Protein AF-A0A169DYV5-F1 (afdb_monomer_lite)

Structure (mmCIF, N/CA/C/O backbone):
data_AF-A0A169DYV5-F1
#
_entry.id   AF-A0A169DYV5-F1
#
loop_
_atom_site.group_PDB
_atom_site.id
_atom_site.type_symbol
_atom_site.label_atom_id
_atom_site.label_alt_id
_atom_site.label_comp_id
_atom_site.label_asym_id
_atom_site.label_entity_id
_atom_site.label_seq_id
_atom_site.pdbx_PDB_ins_code
_atom_site.Cartn_x
_atom_site.Cartn_y
_atom_site.Cartn_z
_atom_site.occupancy
_atom_site.B_iso_or_equiv
_atom_site.auth_seq_id
_atom_site.auth_comp_id
_atom_site.auth_asym_id
_atom_site.auth_atom_id
_atom_site.pdbx_PDB_model_num
ATOM 1 N N . MET A 1 1 ? -0.777 1.068 21.931 1.00 37.88 1 MET A N 1
ATOM 2 C CA . MET A 1 1 ? -1.196 0.131 23.009 1.00 37.88 1 MET A CA 1
ATOM 3 C C . MET A 1 1 ? -1.838 0.879 24.196 1.00 37.88 1 MET A C 1
ATOM 5 O O . MET A 1 1 ? -1.371 0.801 25.323 1.00 37.88 1 MET A O 1
ATOM 9 N N . GLN A 1 2 ? -2.932 1.597 23.943 1.00 27.20 2 GLN A N 1
ATOM 10 C CA . GLN A 1 2 ? -3.877 2.211 24.898 1.00 27.20 2 GLN A CA 1
ATOM 11 C C . GLN A 1 2 ? -5.161 2.346 24.053 1.00 27.20 2 GLN A C 1
ATOM 13 O O . GLN A 1 2 ? -5.066 2.923 22.983 1.00 27.20 2 GLN A O 1
ATOM 18 N N . GLU A 1 3 ? -6.328 1.754 24.298 1.00 32.09 3 GLU A N 1
ATOM 19 C CA . GLU A 1 3 ? -6.944 1.116 25.455 1.00 32.09 3 GLU A CA 1
ATOM 20 C C . GLU A 1 3 ? -7.572 -0.233 25.039 1.00 32.09 3 GLU A C 1
ATOM 22 O O . GLU A 1 3 ? -8.623 -0.289 24.411 1.00 32.09 3 GLU A O 1
ATOM 27 N N . LEU A 1 4 ? -6.997 -1.346 25.499 1.00 34.91 4 LEU A N 1
ATOM 28 C CA . LEU A 1 4 ? -7.710 -2.625 25.667 1.00 34.91 4 LEU A CA 1
ATOM 29 C C . LEU A 1 4 ? -8.591 -2.584 26.944 1.00 34.91 4 LEU A C 1
ATOM 31 O O . LEU A 1 4 ? -8.772 -3.592 27.620 1.00 34.91 4 LEU A O 1
ATOM 35 N N . GLN A 1 5 ? -9.099 -1.398 27.310 1.00 34.03 5 GLN A N 1
ATOM 36 C CA . GLN A 1 5 ? -9.947 -1.154 28.487 1.00 34.03 5 GLN A CA 1
ATOM 37 C C . GLN A 1 5 ? -11.447 -1.187 28.153 1.00 34.03 5 GLN A C 1
ATOM 39 O O . GLN A 1 5 ? -12.269 -0.649 28.893 1.00 34.03 5 GLN A O 1
ATOM 44 N N . ALA A 1 6 ? -11.848 -1.862 27.075 1.00 38.53 6 ALA A N 1
ATOM 45 C CA . ALA A 1 6 ? -13.241 -2.263 26.934 1.00 38.53 6 ALA A CA 1
ATOM 46 C C . ALA A 1 6 ? -13.516 -3.394 27.941 1.00 38.53 6 ALA A C 1
ATOM 48 O O . ALA A 1 6 ? -13.135 -4.539 27.719 1.00 38.53 6 ALA A O 1
ATOM 49 N N . ASN A 1 7 ? -14.101 -3.011 29.080 1.00 41.00 7 ASN A N 1
ATOM 50 C CA . ASN A 1 7 ? -14.640 -3.828 30.171 1.00 41.00 7 ASN A CA 1
ATOM 51 C C . ASN A 1 7 ? -14.529 -5.370 29.974 1.00 41.00 7 ASN A C 1
ATOM 53 O O . ASN A 1 7 ? -15.325 -5.939 29.219 1.00 41.00 7 ASN A O 1
ATOM 57 N N . PRO A 1 8 ? -13.589 -6.058 30.659 1.00 39.66 8 PRO A N 1
ATOM 58 C CA . PRO A 1 8 ? -13.331 -7.499 30.516 1.00 39.66 8 PRO A CA 1
ATOM 59 C C . PRO A 1 8 ? -14.568 -8.395 30.677 1.00 39.66 8 PRO A C 1
ATOM 61 O O . PRO A 1 8 ? -14.658 -9.446 30.039 1.00 39.66 8 PRO A O 1
ATOM 64 N N . GLU A 1 9 ? -15.545 -7.964 31.477 1.00 38.75 9 GLU A N 1
ATOM 65 C CA . GLU A 1 9 ? -16.807 -8.682 31.684 1.00 38.75 9 GLU A CA 1
ATOM 66 C C . GLU A 1 9 ? -17.667 -8.720 30.411 1.00 38.75 9 GLU A C 1
ATOM 68 O O . GLU A 1 9 ? -18.280 -9.744 30.112 1.00 38.75 9 GLU A O 1
ATOM 73 N N . MET A 1 10 ? -17.641 -7.663 29.586 1.00 41.56 10 MET A N 1
ATOM 74 C CA . MET A 1 10 ? -18.359 -7.638 28.306 1.00 41.56 10 MET A CA 1
ATOM 75 C C . MET A 1 10 ? -17.733 -8.554 27.249 1.00 41.56 10 MET A C 1
ATOM 77 O O . MET A 1 10 ? -18.438 -8.998 26.344 1.00 41.56 10 MET A O 1
ATOM 81 N N . PHE A 1 11 ? -16.429 -8.836 27.322 1.00 46.75 11 PHE A N 1
ATOM 82 C CA . PHE A 1 11 ? -15.758 -9.746 26.390 1.00 46.75 11 PHE A CA 1
ATOM 83 C C . PHE A 1 11 ? -16.168 -11.199 26.647 1.00 46.75 11 PHE A C 1
ATOM 85 O O . PHE A 1 11 ? -16.603 -11.880 25.718 1.00 46.75 11 PHE A O 1
ATOM 92 N N . LEU A 1 12 ? -16.103 -11.651 27.904 1.00 48.50 12 LEU A N 1
ATOM 93 C CA . LEU A 1 12 ? -16.554 -12.993 28.274 1.00 48.50 12 LEU A CA 1
ATOM 94 C C . LEU A 1 12 ? -18.067 -13.143 28.076 1.00 48.50 12 LEU A C 1
ATOM 96 O O . LEU A 1 12 ? -18.472 -14.139 27.487 1.00 48.50 12 LEU A O 1
ATOM 100 N N . MET A 1 13 ? -18.878 -12.132 28.420 1.00 43.38 13 MET A N 1
ATOM 101 C CA . MET A 1 13 ? -20.314 -12.138 28.102 1.00 43.38 13 MET A CA 1
ATOM 102 C C . MET A 1 13 ? -20.579 -12.247 26.598 1.00 43.38 13 MET A C 1
ATOM 104 O O . MET A 1 13 ? -21.353 -13.100 26.191 1.00 43.38 13 MET A O 1
ATOM 108 N N . ASN A 1 14 ? -19.923 -11.453 25.741 1.00 46.19 14 ASN A N 1
ATOM 109 C CA . ASN A 1 14 ? -20.137 -11.550 24.289 1.00 46.19 14 ASN A CA 1
ATOM 110 C C . ASN A 1 14 ? -19.677 -12.902 23.724 1.00 46.19 14 ASN A C 1
ATOM 112 O O . ASN A 1 14 ? -20.289 -13.410 22.790 1.00 46.19 14 ASN A O 1
ATOM 116 N N . LEU A 1 15 ? -18.614 -13.496 24.267 1.00 52.19 15 LEU A N 1
ATOM 117 C CA . LEU A 1 15 ? -18.110 -14.795 23.820 1.00 52.19 15 LEU A CA 1
ATOM 118 C C . LEU A 1 15 ? -18.984 -15.956 24.336 1.00 52.19 15 LEU A C 1
ATOM 120 O O . LEU A 1 15 ? -19.125 -16.971 23.650 1.00 52.19 15 LEU A O 1
ATOM 124 N N . GLU A 1 16 ? -19.619 -15.789 25.499 1.00 51.53 16 GLU A N 1
ATOM 125 C CA . GLU A 1 16 ? -20.652 -16.681 26.038 1.00 51.53 16 GLU A CA 1
ATOM 126 C C . GLU A 1 16 ? -22.001 -16.542 25.314 1.00 51.53 16 GLU A C 1
ATOM 128 O O . GLU A 1 16 ? -22.658 -17.555 25.079 1.00 51.53 16 GLU A O 1
ATOM 133 N N . GLU A 1 17 ? -22.388 -15.334 24.899 1.00 51.28 17 GLU A N 1
ATOM 134 C CA . GLU A 1 17 ? -23.665 -15.049 24.230 1.00 51.28 17 GLU A CA 1
ATOM 135 C C . GLU A 1 17 ? -23.629 -15.284 22.711 1.00 51.28 17 GLU A C 1
ATOM 137 O O . GLU A 1 17 ? -24.610 -15.761 22.141 1.00 51.28 17 GLU A O 1
ATOM 142 N N . LYS A 1 18 ? -22.519 -14.957 22.030 1.00 51.22 18 LYS A N 1
ATOM 143 C CA . LYS A 1 18 ? -22.417 -14.968 20.553 1.00 51.22 18 LYS A CA 1
ATOM 144 C C . LYS A 1 18 ? -21.567 -16.105 19.989 1.00 51.22 18 LYS A C 1
ATOM 146 O O . LYS A 1 18 ? -21.586 -16.329 18.782 1.00 51.22 18 LYS A O 1
ATOM 151 N N . GLY A 1 19 ? -20.806 -16.819 20.822 1.00 55.34 19 GLY A N 1
ATOM 152 C CA . GLY A 1 19 ? -19.967 -17.955 20.410 1.00 55.34 19 GLY A CA 1
ATOM 153 C C . GLY A 1 19 ? -18.697 -17.597 19.619 1.00 55.34 19 GLY A C 1
ATOM 154 O O . GLY A 1 19 ? -17.841 -18.464 19.423 1.00 55.34 19 GLY A O 1
ATOM 155 N N . CYS A 1 20 ? -18.527 -16.337 19.206 1.00 61.84 20 CYS A N 1
ATOM 156 C CA . CYS A 1 20 ? -17.318 -15.828 18.565 1.00 61.84 20 CYS A CA 1
ATOM 157 C C . CYS A 1 20 ? -17.053 -14.355 18.906 1.00 61.84 20 CYS A C 1
ATOM 159 O O . CYS A 1 20 ? -17.979 -13.591 19.182 1.00 61.84 20 CYS A O 1
ATOM 161 N N . TYR A 1 21 ? -15.789 -13.951 18.824 1.00 62.56 21 TYR A N 1
ATOM 162 C CA . TYR A 1 21 ? -15.325 -12.582 19.012 1.00 62.56 21 TYR A CA 1
ATOM 163 C C . TYR A 1 21 ? -14.203 -12.265 18.022 1.00 62.56 21 TYR A C 1
ATOM 165 O O . TYR A 1 21 ? -13.370 -13.128 17.760 1.00 62.56 21 TYR A O 1
ATOM 173 N N . THR A 1 22 ? -14.162 -11.043 17.500 1.00 59.28 22 THR A N 1
ATOM 174 C CA . THR A 1 22 ? -13.135 -10.598 16.550 1.00 59.28 22 THR A CA 1
ATOM 175 C C . THR A 1 22 ? -12.422 -9.367 17.099 1.00 59.28 22 THR A C 1
ATOM 177 O O . THR A 1 22 ? -13.075 -8.423 17.541 1.00 59.28 22 THR A O 1
ATOM 180 N N . VAL A 1 23 ? -11.091 -9.379 17.047 1.00 56.09 23 VAL A N 1
ATOM 181 C CA . VAL A 1 23 ? -10.207 -8.229 17.277 1.00 56.09 23 VAL A CA 1
ATOM 182 C C . VAL A 1 23 ? -9.436 -7.985 15.999 1.00 56.09 23 VAL A C 1
ATOM 184 O O . VAL A 1 23 ? -8.871 -8.928 15.465 1.00 56.09 23 VAL A O 1
ATOM 187 N N . SER A 1 24 ? -9.359 -6.744 15.543 1.00 52.59 24 SER A N 1
ATOM 188 C CA . SER A 1 24 ? -8.420 -6.358 14.494 1.00 52.59 24 SER A CA 1
ATOM 189 C C . SER A 1 24 ? -7.424 -5.369 15.077 1.00 52.59 24 SER A C 1
ATOM 191 O O . SER A 1 24 ? -7.830 -4.421 15.755 1.00 52.59 24 SER A O 1
ATOM 193 N N . ASP A 1 25 ? -6.142 -5.586 14.817 1.00 46.03 25 ASP A N 1
ATOM 194 C CA . ASP A 1 25 ? -5.182 -4.493 14.701 1.00 46.03 25 ASP A CA 1
ATOM 195 C C . ASP A 1 25 ? -4.895 -4.257 13.208 1.00 46.03 25 ASP A C 1
ATOM 197 O O . ASP A 1 25 ? -5.312 -5.052 12.365 1.00 46.03 25 ASP A O 1
ATOM 201 N N . ASP A 1 26 ? -4.274 -3.130 12.859 1.00 41.00 26 ASP A N 1
ATOM 202 C CA . ASP A 1 26 ? -4.059 -2.716 11.462 1.00 41.00 26 ASP A CA 1
ATOM 203 C C . ASP A 1 26 ? -3.152 -3.707 10.673 1.00 41.00 26 ASP A C 1
ATOM 205 O O . ASP A 1 26 ? -2.975 -3.567 9.468 1.00 41.00 26 ASP A O 1
ATOM 209 N N . LEU A 1 27 ? -2.602 -4.738 11.336 1.00 42.06 27 LEU A N 1
ATOM 210 C CA . LEU A 1 27 ? -1.731 -5.770 10.758 1.00 42.06 27 LEU A CA 1
ATOM 211 C C . LEU A 1 27 ? -2.358 -7.170 10.757 1.00 42.06 27 LEU A C 1
ATOM 213 O O . LEU A 1 27 ? -1.939 -8.023 9.973 1.00 42.06 27 LEU A O 1
ATOM 217 N N . THR A 1 28 ? -3.314 -7.444 11.648 1.00 51.72 28 THR A N 1
ATOM 218 C CA . THR A 1 28 ? -3.888 -8.777 11.840 1.00 51.72 28 THR A CA 1
ATOM 219 C C . THR A 1 28 ? -5.341 -8.729 12.311 1.00 51.72 28 THR A C 1
ATOM 221 O O . THR A 1 28 ? -5.710 -7.954 13.194 1.00 51.72 28 THR A O 1
ATOM 224 N N . GLU A 1 29 ? -6.176 -9.623 11.775 1.00 61.03 29 GLU A N 1
ATOM 225 C CA . GLU A 1 29 ? -7.514 -9.880 12.324 1.00 61.03 29 GLU A CA 1
ATOM 226 C C . GLU A 1 29 ? -7.510 -11.205 13.088 1.00 61.03 29 GLU A C 1
ATOM 228 O O . GLU A 1 29 ? -7.326 -12.275 12.509 1.00 61.03 29 GLU A O 1
ATOM 233 N N . ILE A 1 30 ? -7.746 -11.144 14.396 1.00 66.56 30 ILE A N 1
ATOM 234 C CA . ILE A 1 30 ? -7.854 -12.292 15.289 1.00 66.56 30 ILE A CA 1
ATOM 235 C C . ILE A 1 30 ? -9.321 -12.580 15.572 1.00 66.56 30 ILE A C 1
ATOM 237 O O . ILE A 1 30 ? -10.000 -11.873 16.320 1.00 66.56 30 ILE A O 1
ATOM 241 N N . LYS A 1 31 ? -9.792 -13.703 15.048 1.00 72.31 31 LYS A N 1
ATOM 242 C CA . LYS A 1 31 ? -11.074 -14.296 15.407 1.00 72.31 31 LYS A CA 1
ATOM 243 C C . LYS A 1 31 ? -10.880 -15.356 16.484 1.00 72.31 31 LYS A C 1
ATOM 245 O O . LYS A 1 31 ? -10.072 -16.270 16.334 1.00 72.31 31 LYS A O 1
ATOM 250 N N . VAL A 1 32 ? -11.667 -15.267 17.545 1.00 71.00 32 VAL A N 1
ATOM 251 C CA . VAL A 1 32 ? -11.725 -16.222 18.650 1.00 71.00 32 VAL A CA 1
ATOM 252 C C . VAL A 1 32 ? -13.101 -16.870 18.661 1.00 71.00 32 VAL A C 1
ATOM 254 O O . VAL A 1 32 ? -14.107 -16.205 18.890 1.00 71.00 32 VAL A O 1
ATOM 257 N N . GLU A 1 33 ? -13.166 -18.174 18.429 1.00 72.38 33 GLU A N 1
ATOM 258 C CA . GLU A 1 33 ? -14.407 -18.948 18.411 1.00 72.38 33 GLU A CA 1
ATOM 259 C C . GLU A 1 33 ? -14.390 -19.996 19.524 1.00 72.38 33 GLU A C 1
ATOM 261 O O . GLU A 1 33 ? -13.410 -20.728 19.696 1.00 72.38 33 GLU A O 1
ATOM 266 N N . ARG A 1 34 ? -15.489 -20.115 20.274 1.00 69.00 34 ARG A N 1
ATOM 267 C CA . ARG A 1 34 ? -15.646 -21.175 21.274 1.00 69.00 34 ARG A CA 1
ATOM 268 C C . ARG A 1 34 ? -16.229 -22.423 20.615 1.00 69.00 34 ARG A C 1
ATOM 270 O O . ARG A 1 34 ? -17.326 -22.402 20.071 1.00 69.00 34 ARG A O 1
ATOM 277 N N . GLN A 1 35 ? -15.523 -23.542 20.727 1.00 69.12 35 GLN A N 1
ATOM 278 C CA . GLN A 1 35 ? -15.942 -24.859 20.244 1.00 69.12 35 GLN A CA 1
ATOM 279 C C . GLN A 1 35 ? -16.061 -25.829 21.428 1.00 69.12 35 GLN A C 1
ATOM 281 O O . GLN A 1 35 ? -15.178 -26.647 21.701 1.00 69.12 35 GLN A O 1
ATOM 286 N N . GLY A 1 36 ? -17.152 -25.709 22.190 1.00 69.75 36 GLY A N 1
ATOM 287 C CA . GLY A 1 36 ? -17.362 -26.484 23.416 1.00 69.75 36 GLY A CA 1
ATOM 288 C C . GLY A 1 36 ? -16.380 -26.083 24.525 1.00 69.75 36 GLY A C 1
ATOM 289 O O . GLY A 1 36 ? -16.477 -24.982 25.070 1.00 69.75 36 GLY A O 1
ATOM 290 N N . THR A 1 37 ? -15.448 -26.981 24.873 1.00 64.00 37 THR A N 1
ATOM 291 C CA . THR A 1 37 ? -14.351 -26.713 25.831 1.00 64.00 37 THR A CA 1
ATOM 292 C C . THR A 1 37 ? -13.077 -26.192 25.162 1.00 64.00 37 THR A C 1
ATOM 294 O O . THR A 1 37 ? -12.110 -25.868 25.849 1.00 64.00 37 THR A O 1
ATOM 297 N N . ARG A 1 38 ? -13.049 -26.138 23.826 1.00 68.69 38 ARG A N 1
ATOM 298 C CA . ARG A 1 38 ? -11.910 -25.662 23.038 1.00 68.69 38 ARG A CA 1
ATOM 299 C C . ARG A 1 38 ? -12.165 -24.259 22.514 1.00 68.69 38 ARG A C 1
ATOM 301 O O . ARG A 1 38 ? -13.309 -23.835 22.373 1.00 68.69 38 ARG A O 1
ATOM 308 N N . PHE A 1 39 ? -11.083 -23.573 22.193 1.00 72.00 39 PHE A N 1
ATOM 309 C CA . PHE A 1 39 ? -11.075 -22.299 21.502 1.00 72.00 39 PHE A CA 1
ATOM 310 C C . PHE A 1 39 ? -10.347 -22.474 20.171 1.00 72.00 39 PHE A C 1
ATOM 312 O O . PHE A 1 39 ? -9.307 -23.139 20.115 1.00 72.00 39 PHE A O 1
ATOM 319 N N . LYS A 1 40 ? -10.917 -21.901 19.112 1.00 77.25 40 LYS A N 1
ATOM 320 C CA . LYS A 1 40 ? -10.294 -21.746 17.800 1.00 77.25 40 LYS A CA 1
ATOM 321 C C . LYS A 1 40 ? -9.912 -20.279 17.643 1.00 77.25 40 LYS A C 1
ATOM 323 O O . LYS A 1 40 ? -10.768 -19.404 17.682 1.00 77.25 40 LYS A O 1
ATOM 328 N N . PHE A 1 41 ? -8.628 -20.042 17.472 1.00 76.44 41 PHE A N 1
ATOM 329 C CA . PHE A 1 41 ? -8.029 -18.767 17.127 1.00 76.44 41 PHE A CA 1
ATOM 330 C C . PHE A 1 41 ? -7.733 -18.773 15.643 1.00 76.44 41 PHE A C 1
ATOM 332 O O . PHE A 1 41 ? -7.173 -19.746 15.149 1.00 76.44 41 PHE A O 1
ATOM 339 N N . SER A 1 42 ? -8.123 -17.722 14.942 1.00 76.12 42 SER A N 1
ATOM 340 C CA . SER A 1 42 ? -7.817 -17.537 13.527 1.00 76.12 42 SER A CA 1
ATOM 341 C C . SER A 1 42 ? -7.226 -16.146 13.371 1.00 76.12 42 SER A C 1
ATOM 343 O O . SER A 1 42 ? -7.942 -15.173 13.565 1.00 76.12 42 SER A O 1
ATOM 345 N N . GLU A 1 43 ? -5.932 -16.063 13.089 1.00 72.94 43 GLU A N 1
ATOM 346 C CA . GLU A 1 43 ? -5.198 -14.819 12.860 1.00 72.94 43 GLU A CA 1
ATOM 347 C C . GLU A 1 43 ? -4.976 -14.674 11.356 1.00 72.94 43 GLU A C 1
ATOM 349 O O . GLU A 1 43 ? -4.262 -15.470 10.742 1.00 72.94 43 GLU A O 1
ATOM 354 N N . PHE A 1 44 ? -5.668 -13.721 10.742 1.00 67.19 44 PHE A N 1
ATOM 355 C CA . PHE A 1 44 ? -5.514 -13.398 9.331 1.00 67.19 44 PHE A CA 1
ATOM 356 C C . PHE A 1 44 ? -4.398 -12.375 9.153 1.00 67.19 44 PHE A C 1
ATOM 358 O O . PHE A 1 44 ? -4.387 -11.357 9.841 1.00 67.19 44 PHE A O 1
ATOM 365 N N . TYR A 1 45 ? -3.495 -12.657 8.216 1.00 62.03 45 TYR A N 1
ATOM 366 C CA . TYR A 1 45 ? -2.375 -11.807 7.832 1.00 62.03 45 TYR A CA 1
ATOM 367 C C . TYR A 1 45 ? -2.640 -11.231 6.436 1.00 62.03 45 TYR A C 1
ATOM 369 O O . TYR A 1 45 ? -2.343 -11.917 5.446 1.00 62.03 45 TYR A O 1
ATOM 377 N N . PRO A 1 46 ? -3.164 -9.995 6.335 1.00 54.34 46 PRO A N 1
ATOM 378 C CA . PRO A 1 46 ? -3.590 -9.392 5.073 1.00 54.34 46 PRO A CA 1
ATOM 379 C C . PRO A 1 46 ? -2.490 -9.389 4.009 1.00 54.34 46 PRO A C 1
ATOM 381 O O . PRO A 1 46 ? -2.731 -9.828 2.890 1.00 54.34 46 PRO A O 1
ATOM 384 N N . THR A 1 47 ? -1.259 -9.035 4.390 1.00 50.28 47 THR A N 1
ATOM 385 C CA . THR A 1 47 ? -0.090 -8.960 3.493 1.00 50.28 47 THR A CA 1
ATOM 386 C C . THR A 1 47 ? 0.230 -10.283 2.797 1.00 50.28 47 THR A C 1
ATOM 388 O O . THR A 1 47 ? 0.727 -10.302 1.679 1.00 50.28 47 THR A O 1
ATOM 391 N N . SER A 1 48 ? -0.041 -11.417 3.451 1.00 54.78 48 SER A N 1
ATOM 392 C CA . SER A 1 48 ? 0.251 -12.744 2.888 1.00 54.78 48 SER A CA 1
ATOM 393 C C . SER A 1 48 ? -0.981 -13.452 2.330 1.00 54.78 48 SER A C 1
ATOM 395 O O . SER A 1 48 ? -0.846 -14.502 1.707 1.00 54.78 48 SER A O 1
ATOM 397 N N . GLY A 1 49 ? -2.183 -12.931 2.600 1.00 59.00 49 GLY A N 1
ATOM 398 C CA . GLY A 1 49 ? -3.443 -13.617 2.323 1.00 59.00 49 GLY A CA 1
ATOM 399 C C . GLY A 1 49 ? -3.638 -14.914 3.117 1.00 59.00 49 GLY A C 1
ATOM 400 O O . GLY A 1 49 ? -4.532 -15.693 2.789 1.00 59.00 49 GLY A O 1
ATOM 401 N N . LYS A 1 50 ? -2.823 -15.178 4.147 1.00 62.81 50 LYS A N 1
ATOM 402 C CA . LYS A 1 50 ? -2.869 -16.423 4.923 1.00 62.81 50 LYS A CA 1
ATOM 403 C C . LYS A 1 50 ? -3.582 -16.236 6.247 1.00 62.81 50 LYS A C 1
ATOM 405 O O . LYS A 1 50 ? -3.458 -15.204 6.903 1.00 62.81 50 LYS A O 1
ATOM 410 N N . THR A 1 51 ? -4.270 -17.280 6.685 1.00 73.44 51 THR A N 1
ATOM 411 C CA . THR A 1 51 ? -4.811 -17.370 8.040 1.00 73.44 51 THR A CA 1
ATOM 412 C C . THR A 1 51 ? -4.071 -18.445 8.813 1.00 73.44 51 THR A C 1
ATOM 414 O O . THR A 1 51 ? -4.058 -19.614 8.422 1.00 73.44 51 THR A O 1
ATOM 417 N N . LEU A 1 52 ? -3.491 -18.073 9.949 1.00 75.56 52 LEU A N 1
ATOM 418 C CA . LEU A 1 52 ? -3.050 -19.044 10.935 1.00 75.56 52 LEU A CA 1
ATOM 419 C C . LEU A 1 52 ? -4.232 -19.424 11.817 1.00 75.56 52 LEU A C 1
ATOM 421 O O . LEU A 1 52 ? -4.824 -18.580 12.483 1.00 75.56 52 LEU A O 1
ATOM 425 N N . VAL A 1 53 ? -4.529 -20.714 11.885 1.00 80.31 53 VAL A N 1
ATOM 426 C CA . VAL A 1 53 ? -5.533 -21.249 12.798 1.00 80.31 53 VAL A CA 1
ATOM 427 C C . VAL A 1 53 ? -4.849 -22.025 13.912 1.00 80.31 53 VAL A C 1
ATOM 429 O O . VAL A 1 53 ? -4.104 -22.978 13.664 1.00 80.31 53 VAL A O 1
ATOM 432 N N . GLN A 1 54 ? -5.160 -21.655 15.151 1.00 77.50 54 GLN A N 1
ATOM 433 C CA . GLN A 1 54 ? -4.708 -22.332 16.358 1.00 77.50 54 GLN A CA 1
ATOM 434 C C . GLN A 1 54 ? -5.915 -22.869 17.121 1.00 77.50 54 GLN A C 1
ATOM 436 O O . GLN A 1 54 ? -6.846 -22.136 17.430 1.00 77.50 54 GLN A O 1
ATOM 441 N N . THR A 1 55 ? -5.938 -24.160 17.439 1.00 79.56 55 THR A N 1
ATOM 442 C CA . THR A 1 55 ? -7.036 -24.749 18.229 1.00 79.56 55 THR A CA 1
ATOM 443 C C . THR A 1 55 ? -6.501 -25.377 19.502 1.00 79.56 55 THR A C 1
ATOM 445 O O . THR A 1 55 ? -5.611 -26.226 19.432 1.00 79.56 55 THR A O 1
ATOM 448 N N . PHE A 1 56 ? -7.052 -24.999 20.659 1.00 75.81 56 PHE A N 1
ATOM 449 C CA . PHE A 1 56 ? -6.602 -25.501 21.959 1.00 75.81 56 PHE A CA 1
ATOM 450 C C . PHE A 1 56 ? -7.681 -25.479 23.047 1.00 75.81 56 PHE A C 1
ATOM 452 O O . PHE A 1 56 ? -8.674 -24.763 22.965 1.00 75.81 56 PHE A O 1
ATOM 459 N N . ASP A 1 57 ? -7.490 -26.286 24.092 1.00 77.44 57 ASP A N 1
ATOM 460 C CA . ASP A 1 57 ? -8.277 -26.204 25.328 1.00 77.44 57 ASP A CA 1
ATOM 461 C C . ASP A 1 57 ? -7.694 -25.090 26.207 1.00 77.44 57 ASP A C 1
ATOM 463 O O . ASP A 1 57 ? -6.628 -25.259 26.803 1.00 77.44 57 ASP A O 1
ATOM 467 N N . LEU A 1 58 ? -8.372 -23.938 26.243 1.00 72.50 58 LEU A N 1
ATOM 468 C CA . LEU A 1 58 ? -7.893 -22.736 26.931 1.00 72.50 58 LEU A CA 1
ATOM 469 C C . LEU A 1 58 ? -7.665 -22.990 28.423 1.00 72.50 58 LEU A C 1
ATOM 471 O O . LEU A 1 58 ? -6.618 -22.632 28.957 1.00 72.50 58 LEU A O 1
ATOM 475 N N . LYS A 1 59 ? -8.602 -23.672 29.091 1.00 71.56 59 LYS A N 1
ATOM 476 C CA . LYS A 1 59 ? -8.521 -23.931 30.533 1.00 71.56 59 LYS A CA 1
ATOM 477 C C . LYS A 1 59 ? -7.325 -24.820 30.868 1.00 71.56 59 LYS A C 1
ATOM 479 O O . LYS A 1 59 ? -6.592 -24.534 31.815 1.00 71.56 59 LYS A O 1
ATOM 484 N N . ARG A 1 60 ? -7.106 -25.882 30.085 1.00 74.12 60 ARG A N 1
ATOM 485 C CA . ARG A 1 60 ? -5.940 -26.761 30.264 1.00 74.12 60 ARG A CA 1
ATOM 486 C C . ARG A 1 60 ? -4.635 -26.066 29.900 1.00 74.12 60 ARG A C 1
ATOM 488 O O . ARG A 1 60 ? -3.645 -26.273 30.594 1.00 74.12 60 ARG A O 1
ATOM 495 N N . LEU A 1 61 ? -4.619 -25.243 28.852 1.00 75.94 61 LEU A N 1
ATOM 496 C CA . LEU A 1 61 ? -3.422 -24.511 28.443 1.00 75.94 61 LEU A CA 1
ATOM 497 C C . LEU A 1 61 ? -2.988 -23.496 29.505 1.00 75.94 61 LEU A C 1
ATOM 499 O O . LEU A 1 61 ? -1.822 -23.504 29.883 1.00 75.94 61 LEU A O 1
ATOM 503 N N . ILE A 1 62 ? -3.918 -22.708 30.054 1.00 72.75 62 ILE A N 1
ATOM 504 C CA . ILE A 1 62 ? -3.631 -21.781 31.161 1.00 72.75 62 ILE A CA 1
ATOM 505 C C . ILE A 1 62 ? -3.043 -22.547 32.347 1.00 72.75 62 ILE A C 1
ATOM 507 O O . ILE A 1 62 ? -2.007 -2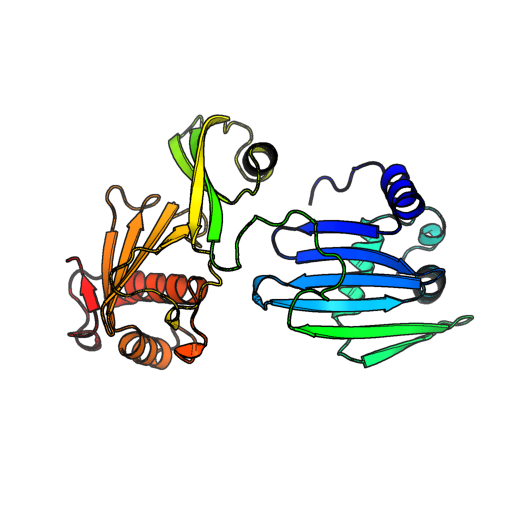2.160 32.873 1.00 72.75 62 ILE A O 1
ATOM 511 N N . HIS A 1 63 ? -3.647 -23.674 32.730 1.00 74.06 63 HIS A N 1
ATOM 512 C CA . HIS A 1 63 ? -3.161 -24.490 33.845 1.00 74.06 63 HIS A CA 1
ATOM 513 C C . HIS A 1 63 ? -1.737 -25.005 33.632 1.00 74.06 63 HIS A C 1
ATOM 515 O O . HIS A 1 63 ? -0.888 -24.861 34.508 1.00 74.06 63 HIS A O 1
ATOM 521 N N . VAL A 1 64 ? -1.445 -25.529 32.442 1.00 76.25 64 VAL A N 1
ATOM 522 C CA . VAL A 1 64 ? -0.094 -25.974 32.083 1.00 76.25 64 VAL A CA 1
ATOM 523 C C . VAL A 1 64 ? 0.904 -24.808 32.113 1.00 76.25 64 VAL A C 1
ATOM 525 O O . VAL A 1 64 ? 2.036 -24.979 32.562 1.00 76.25 64 VAL A O 1
ATOM 528 N N . LEU A 1 65 ? 0.508 -23.616 31.663 1.00 73.62 65 LEU A N 1
ATOM 529 C CA . LEU A 1 65 ? 1.379 -22.440 31.634 1.00 73.62 65 LEU A CA 1
ATOM 530 C C . LEU A 1 65 ? 1.624 -21.839 33.022 1.00 73.62 65 LEU A C 1
ATOM 532 O O . LEU A 1 65 ? 2.757 -21.445 33.300 1.00 73.62 65 LEU A O 1
ATOM 536 N N . VAL A 1 66 ? 0.617 -21.816 33.898 1.00 72.44 66 VAL A N 1
ATOM 537 C CA . VAL A 1 66 ? 0.762 -21.412 35.307 1.00 72.44 66 VAL A CA 1
ATOM 538 C C . VAL A 1 66 ? 1.720 -22.355 36.032 1.00 72.44 66 VAL A C 1
ATOM 540 O O . VAL A 1 66 ? 2.677 -21.898 36.655 1.00 72.44 66 VAL A O 1
ATOM 543 N N . GLU A 1 67 ? 1.533 -23.673 35.902 1.00 78.94 67 GLU A N 1
ATOM 544 C CA . GLU A 1 67 ? 2.426 -24.657 36.531 1.00 78.94 67 GLU A CA 1
ATOM 545 C C . GLU A 1 67 ? 3.867 -24.556 36.012 1.00 78.94 67 GLU A C 1
ATOM 547 O O . GLU A 1 67 ? 4.823 -24.703 36.774 1.00 78.94 67 GLU A O 1
ATOM 552 N N . ASN A 1 68 ? 4.032 -24.232 34.728 1.00 76.75 68 ASN A N 1
ATOM 553 C CA . ASN A 1 68 ? 5.335 -23.983 34.114 1.00 76.75 68 ASN A CA 1
ATOM 554 C C . ASN A 1 68 ? 5.888 -22.570 34.390 1.00 76.75 68 ASN A C 1
ATOM 556 O O . ASN A 1 68 ? 6.927 -22.210 33.831 1.00 76.75 68 ASN A O 1
ATOM 560 N N . LYS A 1 69 ? 5.217 -21.768 35.232 1.00 78.00 69 LYS A N 1
ATOM 561 C CA . LYS A 1 69 ? 5.588 -20.386 35.591 1.00 78.00 69 LYS A CA 1
ATOM 562 C C . LYS A 1 69 ? 5.757 -19.462 34.378 1.00 78.00 69 LYS A C 1
ATOM 564 O O . LYS A 1 69 ? 6.608 -18.576 34.375 1.00 78.00 69 LYS A O 1
ATOM 569 N N . LYS A 1 70 ? 4.986 -19.705 33.316 1.00 70.44 70 LYS A N 1
ATOM 570 C CA . LYS A 1 70 ? 4.976 -18.892 32.090 1.00 70.44 70 LYS A CA 1
ATOM 571 C C . LYS A 1 70 ? 4.007 -17.716 32.173 1.00 70.44 70 LYS A C 1
ATOM 573 O O . LYS A 1 70 ? 4.213 -16.738 31.468 1.00 70.44 70 LYS A O 1
ATOM 578 N N . ILE A 1 71 ? 2.986 -17.821 33.020 1.00 66.06 71 ILE A N 1
ATOM 579 C CA . ILE A 1 71 ? 1.996 -16.776 33.311 1.00 66.06 71 ILE A CA 1
ATOM 580 C C . ILE A 1 71 ? 1.689 -16.765 34.817 1.00 66.06 71 ILE A C 1
ATOM 582 O O . ILE A 1 71 ? 2.005 -17.731 35.518 1.00 66.06 71 ILE A O 1
ATOM 586 N N . GLU A 1 72 ? 1.108 -15.675 35.321 1.00 67.06 72 GLU A N 1
ATOM 587 C CA . GLU A 1 72 ? 0.865 -15.497 36.758 1.00 67.06 72 GLU A CA 1
ATOM 588 C C . GLU A 1 72 ? -0.203 -16.459 37.323 1.00 67.06 72 GLU A C 1
ATOM 590 O O . GLU A 1 72 ? -1.174 -16.774 36.633 1.00 67.06 72 GLU A O 1
ATOM 595 N N . PRO A 1 73 ? -0.092 -16.892 38.599 1.00 55.84 73 PRO A N 1
ATOM 596 C CA . PRO A 1 73 ? -1.011 -17.860 39.214 1.00 55.84 73 PRO A CA 1
ATOM 597 C C . PRO A 1 73 ? -2.488 -17.443 39.233 1.00 55.84 73 PRO A C 1
ATOM 599 O O . PRO A 1 73 ? -3.372 -18.298 39.204 1.00 55.84 73 PRO A O 1
ATOM 602 N N . ASN A 1 74 ? -2.759 -16.136 39.253 1.00 59.94 74 ASN A N 1
ATOM 603 C CA . ASN A 1 74 ? -4.115 -15.585 39.317 1.00 59.94 74 ASN A CA 1
ATOM 604 C C . ASN A 1 74 ? -4.784 -15.479 37.932 1.00 59.94 74 ASN A C 1
ATOM 606 O O . ASN A 1 74 ? -5.957 -15.128 37.837 1.00 59.94 74 ASN A O 1
ATOM 610 N N . ALA A 1 75 ? -4.089 -15.859 36.851 1.00 55.31 75 ALA A N 1
ATOM 611 C CA . ALA A 1 75 ? -4.656 -15.902 35.500 1.00 55.31 75 ALA A CA 1
ATOM 612 C C . ALA A 1 75 ? -5.834 -16.892 35.365 1.00 55.31 75 ALA A C 1
ATOM 614 O O . ALA A 1 75 ? -6.542 -16.896 34.363 1.00 55.31 75 ALA A O 1
ATOM 615 N N . HIS A 1 76 ? -6.066 -17.744 36.368 1.00 53.22 76 HIS A N 1
ATOM 616 C CA . HIS A 1 76 ? -7.219 -18.639 36.426 1.00 53.22 76 HIS A CA 1
ATOM 617 C C . HIS A 1 76 ? -8.559 -17.938 36.678 1.00 53.22 76 HIS A C 1
ATOM 619 O O . HIS A 1 76 ? -9.593 -18.525 36.355 1.00 53.22 76 HIS A O 1
ATOM 625 N N . THR A 1 77 ? -8.550 -16.740 37.267 1.00 47.69 77 THR A N 1
ATOM 626 C CA . THR A 1 77 ? -9.762 -16.025 37.699 1.00 47.69 77 THR A CA 1
ATOM 627 C C . THR A 1 77 ? -10.028 -14.752 36.901 1.00 47.69 77 THR A C 1
ATOM 629 O O . THR A 1 77 ? -11.191 -14.458 36.659 1.00 47.69 77 THR A O 1
ATOM 632 N N . ASP A 1 78 ? -8.983 -14.074 36.411 1.00 53.53 78 ASP A N 1
ATOM 633 C CA . ASP A 1 78 ? -9.083 -12.800 35.678 1.00 53.53 78 ASP A CA 1
ATOM 634 C C . ASP A 1 78 ? -8.455 -12.890 34.279 1.00 53.53 78 ASP A C 1
ATOM 636 O O . ASP A 1 78 ? -7.592 -12.096 33.909 1.00 53.53 78 ASP A O 1
ATOM 640 N N . PHE A 1 79 ? -8.843 -13.899 33.496 1.00 56.16 79 PHE A N 1
ATOM 641 C CA . PHE A 1 79 ? -8.281 -14.099 32.161 1.00 56.16 79 PHE A CA 1
ATOM 642 C C . PHE A 1 79 ? -8.845 -13.072 31.164 1.00 56.16 79 PHE A C 1
ATOM 644 O O . PHE A 1 79 ? -10.017 -13.140 30.790 1.00 56.16 79 PHE A O 1
ATOM 651 N N . GLN A 1 80 ? -8.023 -12.109 30.734 1.00 55.31 80 GLN A N 1
ATOM 652 C CA . GLN A 1 80 ? -8.425 -11.005 29.858 1.00 55.31 80 GLN A CA 1
ATOM 653 C C . GLN A 1 80 ? -8.038 -11.263 28.393 1.00 55.31 80 GLN A C 1
ATOM 655 O O . GLN A 1 80 ? -7.159 -12.060 28.071 1.00 55.31 80 GLN A O 1
ATOM 660 N N . LEU A 1 81 ? -8.653 -10.522 27.468 1.00 52.44 81 LEU A N 1
ATOM 661 C CA . LEU A 1 81 ? -8.340 -10.579 26.034 1.00 52.44 81 LEU A CA 1
ATOM 662 C C . LEU A 1 81 ? -6.863 -10.269 25.721 1.00 52.44 81 LEU A C 1
ATOM 664 O O . LEU A 1 81 ? -6.285 -10.840 24.801 1.00 52.44 81 LEU A O 1
ATOM 668 N N . LYS A 1 82 ? -6.217 -9.405 26.509 1.00 53.03 82 LYS A N 1
ATOM 669 C CA . LYS A 1 82 ? -4.773 -9.157 26.383 1.00 53.03 82 LYS A CA 1
ATOM 670 C C . LYS A 1 82 ? -3.947 -10.426 26.653 1.00 53.03 82 LYS A C 1
ATOM 672 O O . LYS A 1 82 ? -2.914 -10.624 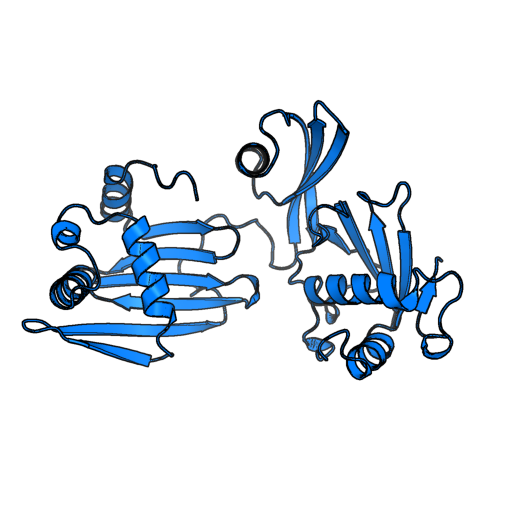26.024 1.00 53.03 82 LYS A O 1
ATOM 677 N N . ASP A 1 83 ? -4.422 -11.297 27.546 1.00 61.59 83 ASP A N 1
ATOM 678 C CA . ASP A 1 83 ? -3.761 -12.554 27.898 1.00 61.59 83 ASP A CA 1
ATOM 679 C C . ASP A 1 83 ? -3.999 -13.592 26.803 1.00 61.59 83 ASP A C 1
ATOM 681 O O . ASP A 1 83 ? -3.095 -14.336 26.440 1.00 61.59 83 ASP A O 1
ATOM 685 N N . VAL A 1 84 ? -5.189 -13.579 26.200 1.00 59.12 84 VAL A N 1
ATOM 686 C CA . VAL A 1 84 ? -5.510 -14.334 24.986 1.00 59.12 84 VAL A CA 1
ATOM 687 C C . VAL A 1 84 ? -4.574 -13.962 23.824 1.00 59.12 84 VAL A C 1
ATOM 689 O O . VAL A 1 84 ? -4.013 -14.848 23.181 1.00 59.12 84 VAL A O 1
ATOM 692 N N . TYR A 1 85 ? -4.373 -12.664 23.584 1.00 57.28 85 TYR A N 1
ATOM 693 C CA . TYR A 1 85 ? -3.461 -12.151 22.559 1.00 57.28 85 TYR A CA 1
ATOM 694 C C . TYR A 1 85 ? -2.001 -12.505 22.876 1.00 57.28 85 TYR A C 1
ATOM 696 O O . TYR A 1 85 ? -1.262 -12.994 22.027 1.00 57.28 85 TYR A O 1
ATOM 704 N N . ALA A 1 86 ? -1.570 -12.345 24.129 1.00 62.59 86 ALA A N 1
ATOM 705 C CA . ALA A 1 86 ? -0.236 -12.767 24.548 1.00 62.59 86 ALA A CA 1
ATOM 706 C C . ALA A 1 86 ? -0.023 -14.281 24.355 1.00 62.59 86 ALA A C 1
ATOM 708 O O . ALA A 1 86 ? 1.046 -14.705 23.911 1.00 62.59 86 ALA A O 1
ATOM 709 N N . LEU A 1 87 ? -1.044 -15.102 24.631 1.00 65.31 87 LEU A N 1
ATOM 710 C CA . LEU A 1 87 ? -1.008 -16.540 24.374 1.00 65.31 87 LEU A CA 1
ATOM 711 C C . LEU A 1 87 ? -0.905 -16.859 22.882 1.00 65.31 87 LEU A C 1
ATOM 713 O O . LEU A 1 87 ? -0.062 -17.682 22.528 1.00 65.31 87 LEU A O 1
ATOM 717 N N . SER A 1 88 ? -1.704 -16.230 22.011 1.00 62.44 88 SER A N 1
ATOM 718 C CA . SER A 1 88 ? -1.627 -16.489 20.565 1.00 62.44 88 SER A CA 1
ATOM 719 C C . SER A 1 88 ? -0.224 -16.189 20.036 1.00 62.44 88 SER A C 1
ATOM 721 O O . SER A 1 88 ? 0.377 -17.043 19.384 1.00 62.44 88 SER A O 1
ATOM 723 N N . ARG A 1 89 ? 0.371 -15.059 20.448 1.00 64.31 89 ARG A N 1
ATOM 724 C CA . ARG A 1 89 ? 1.749 -14.665 20.101 1.00 64.31 89 ARG A CA 1
ATOM 725 C C . ARG A 1 89 ? 2.800 -15.660 20.600 1.00 64.31 89 ARG A C 1
ATOM 727 O O . ARG A 1 89 ? 3.751 -15.956 19.881 1.00 64.31 89 ARG A O 1
ATOM 734 N N . ILE A 1 90 ? 2.639 -16.229 21.798 1.00 65.44 90 ILE A N 1
ATOM 735 C CA . ILE A 1 90 ? 3.522 -17.309 22.281 1.00 65.44 90 ILE A CA 1
ATOM 736 C C . ILE A 1 90 ? 3.414 -18.536 21.368 1.00 65.44 90 ILE A C 1
ATOM 738 O O . ILE A 1 90 ? 4.429 -19.162 21.050 1.00 65.44 90 ILE A O 1
ATOM 742 N N . LEU A 1 91 ? 2.196 -18.870 20.940 1.00 64.44 91 LEU A N 1
ATOM 743 C CA . LEU A 1 91 ? 1.914 -20.014 20.079 1.00 64.44 91 LEU A CA 1
ATOM 744 C C . LEU A 1 91 ? 2.374 -19.800 18.622 1.00 64.44 91 LEU A C 1
ATOM 746 O O . LEU A 1 91 ? 2.641 -20.793 17.944 1.00 64.44 91 LEU A O 1
ATOM 750 N N . LEU A 1 92 ? 2.545 -18.551 18.158 1.00 60.84 92 LEU A N 1
ATOM 751 C CA . LEU A 1 92 ? 3.121 -18.222 16.838 1.00 60.84 92 LEU A CA 1
ATOM 752 C C . LEU A 1 92 ? 4.549 -18.746 16.657 1.00 60.84 92 LEU A C 1
ATOM 754 O O . LEU A 1 92 ? 4.956 -19.066 15.545 1.00 60.84 92 LEU A O 1
ATOM 758 N N . ASN A 1 93 ? 5.309 -18.887 17.746 1.00 63.66 93 ASN A N 1
ATOM 759 C CA . ASN A 1 93 ? 6.678 -19.405 17.679 1.00 63.66 93 ASN A CA 1
ATOM 760 C C . ASN A 1 93 ? 6.744 -20.901 17.325 1.00 63.66 93 ASN A C 1
ATOM 762 O O . ASN A 1 93 ? 7.825 -21.435 17.068 1.00 63.66 93 ASN A O 1
ATOM 766 N N . TYR A 1 94 ? 5.609 -21.603 17.337 1.00 62.88 94 TYR A N 1
ATOM 767 C CA . TYR A 1 94 ? 5.549 -23.023 17.027 1.00 62.88 94 TYR A CA 1
ATOM 768 C C . TYR A 1 94 ? 5.224 -23.241 15.549 1.00 62.88 94 TYR A C 1
ATOM 770 O O . TYR A 1 94 ? 4.234 -22.725 15.029 1.00 62.88 94 TYR A O 1
ATOM 778 N N . LYS A 1 95 ? 6.041 -24.072 14.888 1.00 73.19 95 LYS A N 1
ATOM 779 C CA . LYS A 1 95 ? 5.839 -24.486 13.490 1.00 73.19 95 LYS A CA 1
ATOM 780 C C . LYS A 1 95 ? 4.479 -25.155 13.288 1.00 73.19 95 LYS A C 1
ATOM 782 O O . LYS A 1 95 ? 3.851 -25.607 14.238 1.00 73.19 95 LYS A O 1
ATOM 787 N N . GLU A 1 96 ? 4.038 -25.261 12.043 1.00 76.62 96 GLU A N 1
ATOM 788 C CA . GLU A 1 96 ? 2.829 -26.008 11.705 1.00 76.62 96 GLU A CA 1
ATOM 789 C C . GLU A 1 96 ? 2.874 -27.449 12.247 1.00 76.62 96 GLU A C 1
ATOM 791 O O . GLU A 1 96 ? 3.914 -28.111 12.208 1.00 76.62 96 GLU A O 1
ATOM 796 N N . GLY A 1 97 ? 1.750 -27.920 12.793 1.00 74.75 97 GLY A N 1
ATOM 797 C CA . GLY A 1 97 ? 1.644 -29.249 13.387 1.00 74.75 97 GLY A CA 1
ATOM 798 C C . GLY A 1 97 ? 0.857 -29.287 14.694 1.00 74.75 97 GLY A C 1
ATOM 799 O O . GLY A 1 97 ? 0.285 -28.296 15.147 1.00 74.75 97 GLY A O 1
ATOM 800 N N . THR A 1 98 ? 0.805 -30.477 15.295 1.00 81.50 98 THR A N 1
ATOM 801 C CA . THR A 1 98 ? 0.220 -30.683 16.626 1.00 81.50 98 THR A CA 1
ATOM 802 C C . THR A 1 98 ? 1.323 -30.663 17.670 1.00 81.50 98 THR A C 1
ATOM 804 O O . THR A 1 98 ? 2.289 -31.418 17.577 1.00 81.50 98 THR A O 1
ATOM 807 N N . HIS A 1 99 ? 1.154 -29.822 18.679 1.00 78.44 99 HIS A N 1
ATOM 808 C CA . HIS A 1 99 ? 2.118 -29.603 19.744 1.00 78.44 99 HIS A CA 1
ATOM 809 C C . HIS A 1 99 ? 1.558 -30.092 21.064 1.00 78.44 99 HIS A C 1
ATOM 811 O O . HIS A 1 99 ? 0.377 -29.913 21.373 1.00 78.44 99 HIS A O 1
ATOM 817 N N . HIS A 1 100 ? 2.431 -30.699 21.858 1.00 82.62 100 HIS A N 1
ATOM 818 C CA . HIS A 1 100 ? 2.091 -31.252 23.158 1.00 82.62 100 HIS A CA 1
ATOM 819 C C . HIS A 1 100 ? 2.799 -30.444 24.235 1.00 82.62 100 HIS A C 1
ATOM 821 O O . HIS A 1 100 ? 4.028 -30.418 24.282 1.00 82.62 100 HIS A O 1
ATOM 827 N N . VAL A 1 101 ? 2.028 -29.822 25.122 1.00 77.56 101 VAL A N 1
ATOM 828 C CA . VAL A 1 101 ? 2.571 -29.086 26.267 1.00 77.56 101 VAL A CA 1
ATOM 829 C C . VAL A 1 101 ? 2.211 -29.847 27.529 1.00 77.56 101 VAL A C 1
ATOM 831 O O . VAL A 1 101 ? 1.052 -30.208 27.737 1.00 77.56 101 VAL A O 1
ATOM 834 N N . LYS A 1 102 ? 3.214 -30.120 28.361 1.00 85.62 102 LYS A N 1
ATOM 835 C CA . LYS A 1 102 ? 3.060 -30.825 29.634 1.00 85.62 102 LYS A CA 1
ATOM 836 C C . LYS A 1 102 ? 3.512 -29.932 30.781 1.00 85.62 102 LYS A C 1
ATOM 838 O O . LYS A 1 102 ? 4.390 -29.088 30.607 1.00 85.62 102 LYS A O 1
ATOM 843 N N . SER A 1 103 ? 2.911 -30.147 31.935 1.00 79.75 103 SER A N 1
ATOM 844 C CA . SER A 1 103 ? 3.330 -29.605 33.221 1.00 79.75 103 SER A CA 1
ATOM 845 C C . SER A 1 103 ? 3.479 -30.748 34.228 1.00 79.75 103 SER A C 1
ATOM 847 O O . SER A 1 103 ? 3.425 -31.923 33.853 1.00 79.75 103 SER A O 1
ATOM 849 N N . ALA A 1 104 ? 3.701 -30.424 35.503 1.00 77.75 104 ALA A N 1
ATOM 850 C CA . ALA A 1 104 ? 3.885 -31.429 36.545 1.00 77.75 104 ALA A CA 1
ATOM 851 C C . ALA A 1 104 ? 2.636 -32.303 36.745 1.00 77.75 104 ALA A C 1
ATOM 853 O O . ALA A 1 104 ? 2.773 -33.498 37.004 1.00 77.75 104 ALA A O 1
ATOM 854 N N . THR A 1 105 ? 1.433 -31.731 36.608 1.00 78.56 105 THR A N 1
ATOM 855 C CA . THR A 1 105 ? 0.179 -32.452 36.881 1.00 78.56 105 THR A CA 1
ATOM 856 C C . THR A 1 105 ? -0.739 -32.593 35.667 1.00 78.56 105 THR A C 1
ATOM 858 O O . THR A 1 105 ? -1.736 -33.316 35.734 1.00 78.56 105 THR A O 1
ATOM 861 N N . ASN A 1 106 ? -0.425 -31.942 34.541 1.00 80.44 106 ASN A N 1
ATOM 862 C CA . ASN A 1 106 ? -1.361 -31.807 33.429 1.00 80.44 106 ASN A CA 1
ATOM 863 C C . ASN A 1 106 ? -0.689 -31.894 32.047 1.00 80.44 106 ASN A C 1
ATOM 865 O O . ASN A 1 106 ? 0.531 -31.796 31.895 1.00 80.44 106 ASN A O 1
ATOM 869 N N . TYR A 1 107 ? -1.503 -32.092 31.011 1.00 81.94 107 TYR A N 1
ATOM 870 C CA . TYR A 1 107 ? -1.071 -31.992 29.622 1.00 81.94 107 TYR A CA 1
ATOM 871 C C . TYR A 1 107 ? -2.178 -31.423 28.738 1.00 81.94 107 TYR A C 1
ATOM 873 O O . TYR A 1 107 ? -3.369 -31.667 28.940 1.00 81.94 107 TYR A O 1
ATOM 881 N N . THR A 1 108 ? -1.770 -30.692 27.707 1.00 80.50 108 THR A N 1
ATOM 882 C CA . THR A 1 108 ? -2.667 -30.193 26.671 1.00 80.50 108 THR A CA 1
ATOM 883 C C . THR A 1 108 ? -2.042 -30.344 25.293 1.00 80.50 108 THR A C 1
ATOM 885 O O . THR A 1 108 ? -0.833 -30.543 25.142 1.00 80.50 108 THR A O 1
ATOM 888 N N . THR A 1 109 ? -2.892 -30.260 24.280 1.00 80.12 109 THR A N 1
ATOM 889 C CA . THR A 1 109 ? -2.491 -30.262 22.879 1.00 80.12 109 THR A CA 1
ATOM 890 C C . THR A 1 109 ? -3.043 -29.031 22.201 1.00 80.12 109 THR A C 1
ATOM 892 O O . THR A 1 109 ? -4.214 -28.699 22.404 1.00 80.12 109 THR A O 1
ATOM 895 N N . PHE A 1 110 ? -2.235 -28.410 21.356 1.00 78.50 110 PHE A N 1
ATOM 896 C CA . PHE A 1 110 ? -2.707 -27.395 20.430 1.00 78.50 110 PHE A CA 1
ATOM 897 C C . PHE A 1 110 ? -2.266 -27.740 19.012 1.00 78.50 110 PHE A C 1
ATOM 899 O O . PHE A 1 110 ? -1.260 -28.420 18.818 1.00 78.50 110 PHE A O 1
ATOM 906 N N . ALA A 1 111 ? -3.042 -27.315 18.025 1.00 78.62 111 ALA A N 1
ATOM 907 C CA . ALA A 1 111 ? -2.714 -27.506 16.619 1.00 78.62 111 ALA A CA 1
ATOM 908 C C . ALA A 1 111 ? -2.569 -26.145 15.948 1.00 78.62 111 ALA A C 1
ATOM 910 O O . ALA A 1 111 ? -3.500 -25.350 16.042 1.00 78.62 111 ALA A O 1
ATOM 911 N N . ASN A 1 112 ? -1.441 -25.928 15.270 1.00 79.50 112 ASN A N 1
ATOM 912 C CA . ASN A 1 112 ? -1.191 -24.782 14.400 1.00 79.50 112 ASN A CA 1
ATOM 913 C C . ASN A 1 112 ? -1.327 -25.248 12.950 1.00 79.50 112 ASN A C 1
ATOM 915 O O . ASN A 1 112 ? -0.714 -26.255 12.586 1.00 79.50 112 ASN A O 1
ATOM 919 N N . ARG A 1 113 ? -2.117 -24.539 12.143 1.00 79.69 113 ARG A N 1
ATOM 920 C CA . ARG A 1 113 ? -2.299 -24.807 10.709 1.00 79.69 113 ARG A CA 1
ATOM 921 C C . ARG A 1 113 ? -2.368 -23.511 9.926 1.00 79.69 113 ARG A C 1
ATOM 923 O O . ARG A 1 113 ? -3.063 -22.593 10.356 1.00 79.69 113 ARG A O 1
ATOM 930 N N . TRP A 1 114 ? -1.696 -23.471 8.785 1.00 73.44 114 TRP A N 1
ATOM 931 C CA . TRP A 1 114 ? -1.816 -22.361 7.849 1.00 73.44 114 TRP A CA 1
ATOM 932 C C . TRP A 1 114 ? -2.872 -22.682 6.799 1.00 73.44 114 TRP A C 1
ATOM 934 O O . TRP A 1 114 ? -2.903 -23.778 6.244 1.00 73.44 114 TRP A O 1
ATOM 944 N N . PHE A 1 115 ? -3.738 -21.715 6.535 1.00 69.94 115 PHE A N 1
ATOM 945 C CA . PHE A 1 115 ? -4.723 -21.769 5.469 1.00 69.94 115 PHE A CA 1
ATOM 946 C C . PHE A 1 115 ? -4.429 -20.652 4.470 1.00 69.94 115 PHE A C 1
ATOM 948 O O . PHE A 1 115 ? -4.100 -19.532 4.861 1.00 69.94 115 PHE A O 1
ATOM 955 N N . GLU A 1 116 ? -4.523 -20.981 3.183 1.00 58.19 116 GLU A N 1
ATOM 956 C CA . GLU A 1 116 ? -4.549 -19.989 2.109 1.00 58.19 116 GLU A CA 1
ATOM 957 C C . GLU A 1 116 ? -5.955 -19.367 2.085 1.00 58.19 116 GLU A C 1
ATOM 959 O O . GLU A 1 116 ? -6.951 -20.087 1.964 1.00 58.19 116 GLU A O 1
ATOM 964 N N . GLY A 1 117 ? -6.042 -18.044 2.233 1.00 53.16 117 GLY A N 1
ATOM 965 C CA . GLY A 1 117 ? -7.302 -17.318 2.394 1.00 53.16 117 GLY A CA 1
ATOM 966 C C . GLY A 1 117 ? -7.917 -17.424 3.795 1.00 53.16 117 GLY A C 1
ATOM 967 O O . GLY A 1 117 ? -7.449 -18.159 4.667 1.00 53.16 117 GLY A O 1
ATOM 968 N N . THR A 1 118 ? -9.001 -16.675 4.015 1.00 52.50 118 THR A N 1
ATOM 969 C CA . THR A 1 118 ? -9.799 -16.776 5.241 1.00 52.50 118 THR A CA 1
ATOM 970 C C . THR A 1 118 ? -10.619 -18.061 5.203 1.00 52.50 118 THR A C 1
ATOM 972 O O . THR A 1 118 ? -11.342 -18.324 4.245 1.00 52.50 118 THR A O 1
ATOM 975 N N . ASP A 1 119 ? -10.497 -18.894 6.238 1.00 41.69 119 ASP A N 1
ATOM 976 C CA . ASP A 1 119 ? -11.248 -20.148 6.376 1.00 41.69 119 ASP A CA 1
ATOM 977 C C . ASP A 1 119 ? -12.757 -19.861 6.171 1.00 41.69 119 ASP A C 1
ATOM 979 O O . ASP A 1 119 ? -13.400 -19.132 6.936 1.00 41.69 119 ASP A O 1
ATOM 983 N N . THR A 1 120 ? -13.292 -20.354 5.051 1.00 36.72 120 THR A N 1
ATOM 984 C CA . THR A 1 120 ? -14.336 -19.715 4.218 1.00 36.72 120 THR A CA 1
ATOM 985 C C . THR A 1 120 ? -15.763 -19.757 4.770 1.00 36.72 120 THR A C 1
ATOM 987 O O . THR A 1 120 ? -16.716 -19.458 4.052 1.00 36.72 120 THR A O 1
ATOM 990 N N . SER A 1 121 ? -15.974 -20.107 6.039 1.00 35.22 121 SER A N 1
ATOM 991 C CA . SER A 1 121 ? -17.321 -20.454 6.497 1.00 35.22 121 SER A CA 1
ATOM 992 C C . SER A 1 121 ? -18.066 -19.416 7.328 1.00 35.22 121 SER A C 1
ATOM 994 O O . SER A 1 121 ? -19.217 -19.705 7.606 1.00 35.22 121 SER A O 1
ATOM 996 N N . ASN A 1 122 ? -17.507 -18.260 7.730 1.00 33.50 122 ASN A N 1
ATOM 997 C CA . ASN A 1 122 ? -18.277 -17.162 8.371 1.00 33.50 122 ASN A CA 1
ATOM 998 C C . ASN A 1 122 ? -17.428 -15.896 8.643 1.00 33.50 122 ASN A C 1
ATOM 1000 O O . ASN A 1 122 ? -17.331 -15.441 9.786 1.00 33.50 122 ASN A O 1
ATOM 1004 N N . TYR A 1 123 ? -16.816 -15.311 7.612 1.00 35.31 123 TYR A N 1
ATOM 1005 C CA . TYR A 1 123 ? -16.261 -13.953 7.686 1.00 35.31 123 TYR A CA 1
ATOM 1006 C C . TYR A 1 123 ? -17.233 -12.976 7.007 1.00 35.31 123 TYR A C 1
ATOM 1008 O O . TYR A 1 123 ? -17.135 -12.672 5.826 1.00 35.31 123 TYR A O 1
ATOM 1016 N N . LYS A 1 124 ? -18.237 -12.527 7.771 1.00 31.11 124 LYS A N 1
ATOM 1017 C CA . LYS A 1 124 ? -19.017 -11.302 7.497 1.00 31.11 124 LYS A CA 1
ATOM 1018 C C . LYS A 1 124 ? -18.685 -10.220 8.537 1.00 31.11 124 LYS A C 1
ATOM 1020 O O . LYS A 1 124 ? -19.556 -9.472 8.972 1.00 31.11 124 LYS A O 1
ATOM 1025 N N . GLY A 1 125 ? -17.431 -10.208 8.985 1.00 31.80 125 GLY A N 1
ATOM 1026 C CA . GLY A 1 125 ? -16.857 -9.147 9.804 1.00 31.80 125 GLY A CA 1
ATOM 1027 C C . GLY A 1 125 ? -16.269 -8.095 8.877 1.00 31.80 125 GLY A C 1
ATOM 1028 O O . GLY A 1 125 ? -15.559 -8.424 7.938 1.00 31.80 125 GLY A O 1
ATOM 1029 N N . VAL A 1 126 ? -16.664 -6.855 9.102 1.00 34.62 126 VAL A N 1
ATOM 1030 C CA . VAL A 1 126 ? -16.395 -5.679 8.281 1.00 34.62 126 VAL A CA 1
ATOM 1031 C C . VAL A 1 126 ? -14.904 -5.318 8.349 1.00 34.62 126 VAL A C 1
ATOM 1033 O O . VAL A 1 126 ? -14.504 -4.499 9.165 1.00 34.62 126 VAL A O 1
ATOM 1036 N N . MET A 1 127 ? -14.092 -5.933 7.495 1.00 34.44 127 MET A N 1
ATOM 1037 C CA . MET A 1 127 ? -12.871 -5.331 6.949 1.00 34.44 127 MET A CA 1
ATOM 1038 C C . MET A 1 127 ? -13.246 -4.773 5.574 1.00 34.44 127 MET A C 1
ATOM 1040 O O . MET A 1 127 ? -14.082 -5.373 4.897 1.00 34.44 127 MET A O 1
ATOM 1044 N N . GLY A 1 128 ? -12.728 -3.590 5.231 1.00 33.50 128 GLY A N 1
ATOM 1045 C CA . GLY A 1 128 ? -13.170 -2.730 4.125 1.00 33.50 128 GLY A CA 1
ATOM 1046 C C . GLY A 1 128 ? -13.762 -3.472 2.928 1.00 33.50 128 GLY A C 1
ATOM 1047 O O . GLY A 1 128 ? -13.138 -4.360 2.357 1.00 33.50 128 GLY A O 1
ATOM 1048 N N . GLY A 1 129 ? -14.997 -3.113 2.571 1.00 29.58 129 GLY A N 1
ATOM 1049 C CA . GLY A 1 129 ? -15.688 -3.668 1.415 1.00 29.58 129 GLY A CA 1
ATOM 1050 C C . GLY A 1 129 ? -14.888 -3.413 0.143 1.00 29.58 129 GLY A C 1
ATOM 1051 O O . GLY A 1 129 ? -14.957 -2.334 -0.430 1.00 29.58 129 GLY A O 1
ATOM 1052 N N . GLY A 1 130 ? -14.146 -4.423 -0.282 1.00 38.88 130 GLY A N 1
ATOM 1053 C CA . GLY A 1 130 ? -13.372 -4.433 -1.505 1.00 38.88 130 GLY A CA 1
ATOM 1054 C C . GLY A 1 130 ? -13.143 -5.875 -1.922 1.00 38.88 130 GLY A C 1
ATOM 1055 O O . GLY A 1 130 ? -12.940 -6.763 -1.101 1.00 38.88 130 GLY A O 1
ATOM 1056 N N . ASP A 1 131 ? -13.189 -6.124 -3.216 1.00 49.75 131 ASP A N 1
ATOM 1057 C CA . ASP A 1 131 ? -12.920 -7.393 -3.896 1.00 49.75 131 ASP A CA 1
ATOM 1058 C C . ASP A 1 131 ? -11.448 -7.864 -3.803 1.00 49.75 131 ASP A C 1
ATOM 1060 O O . ASP A 1 131 ? -10.978 -8.605 -4.665 1.00 49.75 131 ASP A O 1
ATOM 1064 N N . GLY A 1 132 ? -10.699 -7.405 -2.793 1.00 53.69 132 GLY A N 1
ATOM 1065 C CA . GLY A 1 132 ? -9.241 -7.533 -2.702 1.00 53.69 132 GLY A CA 1
ATOM 1066 C C . GLY A 1 132 ? -8.475 -6.595 -3.643 1.00 53.69 132 GLY A C 1
ATOM 1067 O O . GLY A 1 132 ? -7.252 -6.599 -3.627 1.00 53.69 132 GLY A O 1
ATOM 1068 N N . LYS A 1 133 ? -9.161 -5.785 -4.464 1.00 61.28 133 LYS A N 1
ATOM 1069 C CA . LYS A 1 133 ? -8.531 -4.841 -5.409 1.00 61.28 133 LYS A CA 1
ATOM 1070 C C . LYS A 1 133 ? -8.755 -3.384 -5.037 1.00 61.28 133 LYS A C 1
ATOM 1072 O O . LYS A 1 133 ? -8.020 -2.517 -5.503 1.00 61.28 133 LYS A O 1
ATOM 1077 N N . THR A 1 134 ? -9.752 -3.124 -4.201 1.00 66.94 134 THR A N 1
ATOM 1078 C CA . THR A 1 134 ? -10.209 -1.781 -3.846 1.00 66.94 134 THR A CA 1
ATOM 1079 C C . THR A 1 134 ? -10.162 -1.607 -2.330 1.00 66.94 134 THR A C 1
ATOM 1081 O O . THR A 1 134 ? -10.576 -2.507 -1.604 1.00 66.94 134 THR A O 1
ATOM 1084 N N . LEU A 1 135 ? -9.676 -0.463 -1.855 1.00 78.56 135 LEU A N 1
ATOM 1085 C CA . LEU A 1 135 ? -9.727 -0.032 -0.460 1.00 78.56 135 LEU A CA 1
ATOM 1086 C C . LEU A 1 135 ? -10.649 1.187 -0.326 1.00 78.56 135 LEU A C 1
ATOM 1088 O O . LEU A 1 135 ? -10.795 1.985 -1.258 1.00 78.56 135 LEU A O 1
ATOM 1092 N N . ILE A 1 136 ? -11.284 1.330 0.838 1.00 78.12 136 ILE A N 1
ATOM 1093 C CA . ILE A 1 136 ? -12.100 2.504 1.162 1.00 78.12 136 ILE A CA 1
ATOM 1094 C C . ILE A 1 136 ? -11.232 3.479 1.953 1.00 78.12 136 ILE A C 1
ATOM 1096 O O . ILE A 1 136 ? -10.742 3.157 3.035 1.00 78.12 136 ILE A O 1
ATOM 1100 N N . ALA A 1 137 ? -11.083 4.685 1.418 1.00 86.31 137 ALA A N 1
ATOM 1101 C CA . ALA A 1 137 ? -10.378 5.780 2.059 1.00 86.31 137 ALA A CA 1
ATOM 1102 C C . ALA A 1 137 ? -11.257 7.026 2.150 1.00 86.31 137 ALA A C 1
ATOM 1104 O O . ALA A 1 137 ? -12.339 7.123 1.562 1.00 86.31 137 ALA A O 1
ATOM 1105 N N . PHE A 1 138 ? -10.763 8.021 2.874 1.00 85.06 138 PHE A N 1
ATOM 1106 C CA . PHE A 1 138 ? -11.367 9.337 2.959 1.00 85.06 138 PHE A CA 1
ATOM 1107 C C . PHE A 1 138 ? -10.348 10.403 2.604 1.00 85.06 138 PHE A C 1
ATOM 1109 O O . PHE A 1 138 ? -9.349 10.571 3.302 1.00 85.06 138 PHE A O 1
ATOM 1116 N N . LYS A 1 139 ? -10.656 11.191 1.570 1.00 91.56 139 LYS A N 1
ATOM 1117 C CA . LYS A 1 139 ? -9.982 12.467 1.342 1.00 91.56 139 LYS A CA 1
ATOM 1118 C C . LYS A 1 139 ? -10.425 13.423 2.445 1.00 91.56 139 LYS A C 1
ATOM 1120 O O . LYS A 1 139 ? -11.583 13.852 2.456 1.00 91.56 139 LYS A O 1
ATOM 1125 N N . THR A 1 140 ? -9.525 13.723 3.368 1.00 89.44 140 THR A N 1
ATOM 1126 C CA . THR A 1 140 ? -9.828 14.381 4.640 1.00 89.44 140 THR A CA 1
ATOM 1127 C C . THR A 1 140 ? -9.102 15.713 4.724 1.00 89.44 140 THR A C 1
ATOM 1129 O O . THR A 1 140 ? -7.888 15.769 4.597 1.00 89.44 140 THR A O 1
ATOM 1132 N N . LEU A 1 141 ? -9.846 16.797 4.941 1.00 91.25 141 LEU A N 1
ATOM 1133 C CA . LEU A 1 141 ? -9.286 18.106 5.255 1.00 91.25 141 LEU A CA 1
ATOM 1134 C C . LEU A 1 141 ? -9.075 18.194 6.767 1.00 91.25 141 LEU A C 1
ATOM 1136 O O . LEU A 1 141 ? -10.042 18.150 7.537 1.00 91.25 141 LEU A O 1
ATOM 1140 N N . LEU A 1 142 ? -7.822 18.339 7.173 1.00 90.00 142 LEU A N 1
ATOM 1141 C CA . LEU A 1 142 ? -7.382 18.444 8.554 1.00 90.00 142 LEU A CA 1
ATOM 1142 C C . LEU A 1 142 ? -6.930 19.874 8.862 1.00 90.00 142 LEU A C 1
ATOM 1144 O O . LEU A 1 142 ? -6.457 20.602 7.992 1.00 90.00 142 LEU A O 1
ATOM 1148 N N . SER A 1 143 ? -7.097 20.275 10.119 1.00 91.38 143 SER A N 1
ATOM 1149 C CA . SER A 1 143 ? -6.579 21.523 10.675 1.00 91.38 143 SER A CA 1
ATOM 1150 C C . SER A 1 143 ? -5.587 21.192 11.780 1.00 91.38 143 SER A C 1
ATOM 1152 O O . SER A 1 143 ? -5.986 20.589 12.775 1.00 91.38 143 SER A O 1
ATOM 1154 N N . HIS A 1 144 ? -4.340 21.637 11.636 1.00 89.62 144 HIS A N 1
ATOM 1155 C CA . HIS A 1 144 ? -3.302 21.566 12.665 1.00 89.62 144 HIS A CA 1
ATOM 1156 C C . HIS A 1 144 ? -2.906 22.982 13.118 1.00 89.62 144 HIS A C 1
ATOM 1158 O O . HIS A 1 144 ? -2.788 23.870 12.270 1.00 89.62 144 HIS A O 1
ATOM 1164 N N . PRO A 1 145 ? -2.675 23.230 14.421 1.00 85.88 145 PRO A N 1
ATOM 1165 C CA . PRO A 1 145 ? -2.304 24.560 14.915 1.00 85.88 145 PRO A CA 1
ATOM 1166 C C . PRO A 1 145 ? -1.032 25.135 14.280 1.00 85.88 145 PRO A C 1
ATOM 1168 O O . PRO A 1 145 ? -0.963 26.336 14.037 1.00 85.88 145 PRO A O 1
ATOM 1171 N N . GLU A 1 146 ? -0.042 24.284 14.005 1.00 86.69 146 GLU A N 1
ATOM 1172 C CA . GLU A 1 146 ? 1.257 24.694 13.445 1.00 86.69 146 GLU A CA 1
ATOM 1173 C C . GLU A 1 146 ? 1.302 24.661 11.910 1.00 86.69 146 GLU A C 1
ATOM 1175 O O . GLU A 1 146 ? 1.943 25.515 11.305 1.00 86.69 146 GLU A O 1
ATOM 1180 N N . TYR A 1 147 ? 0.600 23.717 11.270 1.00 82.25 147 TYR A N 1
ATOM 1181 C CA . TYR A 1 147 ? 0.692 23.477 9.821 1.00 82.25 147 TYR A CA 1
ATOM 1182 C C . TYR A 1 147 ? -0.503 24.049 9.042 1.00 82.25 147 TYR A C 1
ATOM 1184 O O . TYR A 1 147 ? -0.529 24.010 7.816 1.00 82.25 147 TYR A O 1
ATOM 1192 N N . GLY A 1 148 ? -1.505 24.602 9.734 1.00 88.12 148 GLY A N 1
ATOM 1193 C CA . GLY A 1 148 ? -2.704 25.142 9.103 1.00 88.12 148 GLY A CA 1
ATOM 1194 C C . GLY A 1 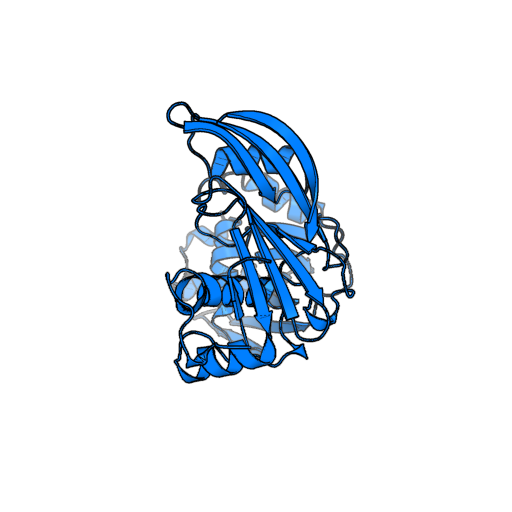148 ? -3.620 24.051 8.543 1.00 88.12 148 GLY A C 1
ATOM 1195 O O . GLY A 1 148 ? -3.830 23.016 9.177 1.00 88.12 148 GLY A O 1
ATOM 1196 N N . LEU A 1 149 ? -4.224 24.318 7.381 1.00 89.69 149 LEU A N 1
ATOM 1197 C CA . LEU A 1 149 ? -5.123 23.384 6.701 1.00 89.69 149 LEU A CA 1
ATOM 1198 C C . LEU A 1 149 ? -4.353 22.538 5.690 1.00 89.69 149 LEU A C 1
ATOM 1200 O O . LEU A 1 149 ? -3.689 23.090 4.816 1.00 89.69 149 LEU A O 1
ATOM 1204 N N . TYR A 1 150 ? -4.521 21.222 5.749 1.00 86.25 150 TYR A N 1
ATOM 1205 C CA . TYR A 1 150 ? -3.927 20.292 4.791 1.00 86.25 150 TYR A CA 1
ATOM 1206 C C . TYR A 1 150 ? -4.873 19.125 4.509 1.00 86.25 150 TYR A C 1
ATOM 1208 O O . TYR A 1 150 ? -5.804 18.856 5.270 1.00 86.25 150 TYR A O 1
ATOM 1216 N N . THR A 1 151 ? -4.680 18.476 3.363 1.00 87.19 151 THR A N 1
ATOM 1217 C CA . THR A 1 151 ? -5.475 17.313 2.961 1.00 87.19 151 THR A CA 1
ATOM 1218 C C . THR A 1 151 ? -4.649 16.050 3.097 1.00 87.19 151 THR A C 1
ATOM 1220 O O . THR A 1 151 ? -3.471 16.060 2.765 1.00 87.19 151 THR A O 1
ATOM 1223 N N . GLU A 1 152 ? -5.295 14.985 3.549 1.00 86.81 152 GLU A N 1
ATOM 1224 C CA . GLU A 1 152 ? -4.701 13.663 3.694 1.00 86.81 152 GLU A CA 1
ATOM 1225 C C . GLU A 1 152 ? -5.728 12.590 3.306 1.00 86.81 152 GLU A C 1
ATOM 1227 O O . GLU A 1 152 ? -6.922 12.718 3.613 1.00 86.81 152 GLU A O 1
ATOM 1232 N N . HIS A 1 153 ? -5.289 11.539 2.620 1.00 89.81 153 HIS A N 1
ATOM 1233 C CA . HIS A 1 153 ? -6.082 10.352 2.333 1.00 89.81 153 HIS A CA 1
ATOM 1234 C C . HIS A 1 153 ? -5.859 9.313 3.423 1.00 89.81 153 HIS A C 1
ATOM 1236 O O . HIS A 1 153 ? -4.779 8.759 3.578 1.00 89.81 153 HIS A O 1
ATOM 1242 N N . ILE A 1 154 ? -6.917 9.040 4.182 1.00 85.25 154 ILE A N 1
ATOM 1243 C CA . ILE A 1 154 ? -6.856 8.130 5.324 1.00 85.25 154 ILE A CA 1
ATOM 1244 C C . ILE A 1 154 ? -7.674 6.888 5.001 1.00 85.25 154 ILE A C 1
ATOM 1246 O O . ILE A 1 154 ? -8.875 6.991 4.728 1.00 85.25 154 ILE A O 1
ATOM 1250 N N . GLU A 1 155 ? -7.040 5.718 5.058 1.00 83.12 155 GLU A N 1
ATOM 1251 C CA . GLU A 1 155 ? -7.740 4.440 4.959 1.00 83.12 155 GLU A CA 1
ATOM 1252 C C . GLU A 1 155 ? -8.674 4.266 6.158 1.00 83.12 155 GLU A C 1
ATOM 1254 O O . GLU A 1 155 ? -8.256 4.271 7.319 1.00 83.12 155 GLU A O 1
ATOM 1259 N N . ALA A 1 156 ? -9.967 4.117 5.880 1.00 74.81 156 ALA A N 1
ATOM 1260 C CA . ALA A 1 156 ? -10.946 3.767 6.891 1.00 74.81 156 ALA A CA 1
ATOM 1261 C C . ALA A 1 156 ? -12.199 3.171 6.231 1.00 74.81 156 ALA A C 1
ATOM 1263 O O . ALA A 1 156 ? -12.725 3.740 5.277 1.00 74.81 156 ALA A O 1
ATOM 1264 N N . PRO A 1 157 ? -12.759 2.074 6.769 1.00 70.56 157 PRO A N 1
ATOM 1265 C CA . PRO A 1 157 ? -13.976 1.465 6.238 1.00 70.56 157 PRO A CA 1
ATOM 1266 C C . PRO A 1 157 ? -15.250 2.271 6.539 1.00 70.56 157 PRO A C 1
ATOM 1268 O O . PRO A 1 157 ? -16.267 2.056 5.884 1.00 70.56 157 PRO A O 1
ATOM 1271 N N . THR A 1 158 ? -15.230 3.166 7.537 1.00 75.88 158 THR A N 1
ATOM 1272 C CA . THR A 1 158 ? -16.373 4.015 7.917 1.00 75.88 158 THR A CA 1
ATOM 1273 C C . THR A 1 158 ? -15.920 5.379 8.437 1.00 75.88 158 THR A C 1
ATOM 1275 O O . THR A 1 158 ? -14.764 5.562 8.828 1.00 75.88 158 THR A O 1
ATOM 1278 N N . GLU A 1 159 ? -16.853 6.332 8.513 1.00 79.88 159 GLU A N 1
ATOM 1279 C CA . GLU A 1 159 ? -16.602 7.658 9.090 1.00 79.88 159 GLU A CA 1
ATOM 1280 C C . GLU A 1 159 ? -16.212 7.598 10.576 1.00 79.88 159 GLU A C 1
ATOM 1282 O O . GLU A 1 159 ? -15.396 8.391 11.049 1.00 79.88 159 GLU A O 1
ATOM 1287 N N . GLU A 1 160 ? -16.796 6.674 11.345 1.00 79.25 160 GLU A N 1
ATOM 1288 C CA . GLU A 1 160 ? -16.453 6.473 12.755 1.00 79.25 160 GLU A CA 1
ATOM 1289 C C . GLU A 1 160 ? -15.003 6.025 12.895 1.00 79.25 160 GLU A C 1
ATOM 1291 O O . GLU A 1 160 ? -14.285 6.530 13.761 1.00 79.25 160 GLU A O 1
ATOM 1296 N N . ARG A 1 161 ? -14.551 5.117 12.022 1.00 76.94 161 ARG A N 1
ATOM 1297 C CA . ARG A 1 161 ? -13.165 4.656 12.032 1.00 76.94 161 ARG A CA 1
ATOM 1298 C C . ARG A 1 161 ? -12.208 5.762 11.598 1.00 76.94 161 ARG A C 1
ATOM 1300 O O . ARG A 1 161 ? -11.193 5.932 12.262 1.00 76.94 161 ARG A O 1
ATOM 1307 N N . LEU A 1 162 ? -12.557 6.570 10.594 1.00 81.38 162 LEU A N 1
ATOM 1308 C CA . LEU A 1 162 ? -11.780 7.759 10.220 1.00 81.38 162 LEU A CA 1
ATOM 1309 C C . LEU A 1 162 ? -11.542 8.674 11.431 1.00 81.38 162 LEU A C 1
ATOM 1311 O O . LEU A 1 162 ? -10.410 9.052 11.727 1.00 81.38 162 LEU A O 1
ATOM 1315 N N . LYS A 1 163 ? -12.612 9.000 12.169 1.00 82.12 163 LYS A N 1
ATOM 1316 C CA . LYS A 1 163 ? -12.526 9.847 13.371 1.00 82.12 163 LYS A CA 1
ATOM 1317 C C . LYS A 1 163 ? -11.623 9.229 14.438 1.00 82.12 163 LYS A C 1
ATOM 1319 O O . LYS A 1 163 ? -10.839 9.950 15.047 1.00 82.12 163 LYS A O 1
ATOM 1324 N N . GLN A 1 164 ? -11.702 7.913 14.640 1.00 76.31 164 GLN A N 1
ATOM 1325 C CA . GLN A 1 164 ? -10.822 7.194 15.566 1.00 76.31 164 GLN A CA 1
ATOM 1326 C C . GLN A 1 164 ? -9.358 7.211 15.118 1.00 76.31 164 GLN A C 1
ATOM 1328 O O . GLN A 1 164 ? -8.484 7.412 15.953 1.00 76.31 164 GLN A O 1
ATOM 1333 N N . VAL A 1 165 ? -9.075 7.019 13.825 1.00 77.75 165 VAL A N 1
ATOM 1334 C CA . VAL A 1 165 ? -7.703 7.042 13.290 1.00 77.75 165 VAL A CA 1
ATOM 1335 C C . VAL A 1 165 ? -7.060 8.402 13.548 1.00 77.75 165 VAL A C 1
ATOM 1337 O O . VAL A 1 165 ? -5.973 8.459 14.118 1.00 77.75 165 VAL A O 1
ATOM 1340 N N . VAL A 1 166 ? -7.767 9.494 13.240 1.00 82.00 166 VAL A N 1
ATOM 1341 C CA . VAL A 1 166 ? -7.267 10.851 13.510 1.00 82.00 166 VAL A CA 1
ATOM 1342 C C . VAL A 1 166 ? -7.058 11.080 15.010 1.00 82.00 166 VAL A C 1
ATOM 1344 O O . VAL A 1 166 ? -6.043 11.639 15.402 1.00 82.00 166 VAL A O 1
ATOM 1347 N N . GLN A 1 167 ? -7.964 10.607 15.869 1.00 78.94 167 GLN A N 1
ATOM 1348 C CA . GLN A 1 167 ? -7.816 10.752 17.324 1.00 78.94 167 GLN A CA 1
ATOM 1349 C C . GLN A 1 167 ? -6.654 9.940 17.916 1.00 78.94 167 GLN A C 1
ATOM 1351 O O . GLN A 1 167 ? -6.060 10.370 18.903 1.00 78.94 167 GLN A O 1
ATOM 1356 N N . ASN A 1 168 ? -6.354 8.767 17.352 1.00 74.50 168 ASN A N 1
ATOM 1357 C CA . ASN A 1 168 ? -5.380 7.828 17.913 1.00 74.50 168 ASN A CA 1
ATOM 1358 C C . ASN A 1 168 ? -3.955 8.045 17.396 1.00 74.50 168 ASN A C 1
ATOM 1360 O O . ASN A 1 168 ? -3.002 7.770 18.123 1.00 74.50 168 ASN A O 1
ATOM 1364 N N . TYR A 1 169 ? -3.816 8.480 16.142 1.00 70.50 169 TYR A N 1
ATOM 1365 C CA . TYR A 1 169 ? -2.543 8.469 15.416 1.00 70.50 169 TYR A CA 1
ATOM 1366 C C . TYR A 1 169 ? -2.104 9.847 14.910 1.00 70.50 169 TYR A C 1
ATOM 1368 O O . TYR A 1 169 ? -1.089 9.944 14.220 1.00 70.50 169 TYR A O 1
ATOM 1376 N N . ARG A 1 170 ? -2.856 10.911 15.202 1.00 78.06 170 ARG A N 1
ATOM 1377 C CA . ARG A 1 170 ? -2.459 12.294 14.908 1.00 78.06 170 ARG A CA 1
ATOM 1378 C C . ARG A 1 170 ? -2.384 13.090 16.208 1.00 78.06 170 ARG A C 1
ATOM 1380 O O . ARG A 1 170 ? -2.874 12.649 17.251 1.00 78.06 170 ARG A O 1
ATOM 1387 N N . ASP A 1 171 ? -1.754 14.259 16.149 1.00 78.56 171 ASP A N 1
ATOM 1388 C CA . ASP A 1 171 ? -1.648 15.135 17.312 1.00 78.56 171 ASP A CA 1
ATOM 1389 C C . ASP A 1 171 ? -3.030 15.493 17.862 1.00 78.56 171 ASP A C 1
ATOM 1391 O O . ASP A 1 171 ? -3.997 15.674 17.123 1.00 78.56 171 ASP A O 1
ATOM 1395 N N . LYS A 1 172 ? -3.130 15.624 19.189 1.00 79.19 172 LYS A N 1
ATOM 1396 C CA . LYS A 1 172 ? -4.412 15.843 19.888 1.00 79.19 172 LYS A CA 1
ATOM 1397 C C . LYS A 1 172 ? -5.144 17.111 19.447 1.00 79.19 172 LYS A C 1
ATOM 1399 O O . LYS A 1 172 ? -6.356 17.215 19.641 1.00 79.19 172 LYS A O 1
ATOM 1404 N N . ASP A 1 173 ? -4.408 18.062 18.886 1.00 84.69 173 ASP A N 1
ATOM 1405 C CA . ASP A 1 173 ? -4.942 19.326 18.399 1.00 84.69 173 ASP A CA 1
ATOM 1406 C C . ASP A 1 173 ? -5.344 19.282 16.915 1.00 84.69 173 ASP A C 1
ATOM 1408 O O . ASP A 1 173 ? -5.935 20.245 16.417 1.00 84.69 173 ASP A O 1
ATOM 1412 N N . VAL A 1 174 ? -5.100 18.164 16.217 1.00 87.56 174 VAL A N 1
ATOM 1413 C CA . VAL A 1 174 ? -5.589 17.936 14.854 1.00 87.56 174 VAL A CA 1
ATOM 1414 C C . VAL A 1 174 ? -7.100 17.779 14.870 1.00 87.56 174 VAL A C 1
ATOM 1416 O O . VAL A 1 174 ? -7.670 16.969 15.604 1.00 87.56 174 VAL A O 1
ATOM 1419 N N . ARG A 1 175 ? -7.775 18.547 14.013 1.00 90.38 175 ARG A N 1
ATOM 1420 C CA . ARG A 1 175 ? -9.226 18.459 13.839 1.00 90.38 175 ARG A CA 1
ATOM 1421 C C . ARG A 1 175 ? -9.598 18.154 12.407 1.00 90.38 175 ARG A C 1
ATOM 1423 O O . ARG A 1 175 ? -9.091 18.770 11.476 1.00 90.38 175 ARG A O 1
ATOM 1430 N N . ILE A 1 176 ? -10.571 17.264 12.255 1.00 91.38 176 ILE A N 1
ATOM 1431 C CA . ILE A 1 176 ? -11.229 17.024 10.976 1.00 91.38 176 ILE A CA 1
ATOM 1432 C C . ILE A 1 176 ? -12.144 18.211 10.669 1.00 91.38 176 ILE A C 1
ATOM 1434 O O . ILE A 1 176 ? -13.071 18.498 11.427 1.00 91.38 176 ILE A O 1
ATOM 1438 N N . VAL A 1 177 ? -11.887 18.887 9.551 1.00 93.50 177 VAL A N 1
ATOM 1439 C CA . VAL A 1 177 ? -12.707 19.996 9.043 1.00 93.50 177 VAL A CA 1
ATOM 1440 C C . VAL A 1 177 ? -13.788 19.472 8.105 1.00 93.50 177 VAL A C 1
ATOM 1442 O O . VAL A 1 177 ? -14.952 19.847 8.218 1.00 93.50 177 VAL A O 1
ATOM 1445 N N . SER A 1 178 ? -13.412 18.596 7.175 1.00 91.88 178 SER A N 1
ATOM 1446 C CA . SER A 1 178 ? -14.338 17.920 6.263 1.00 91.88 178 SER A CA 1
ATOM 1447 C C . SER A 1 178 ? -13.708 16.638 5.732 1.00 91.88 178 SER A C 1
ATOM 1449 O O . SER A 1 178 ? -12.492 16.475 5.796 1.00 91.88 178 SER A O 1
ATOM 1451 N N . PHE A 1 179 ? -14.517 15.725 5.206 1.00 94.00 179 PHE A N 1
ATOM 1452 C CA . PHE A 1 179 ? -14.024 14.516 4.559 1.00 94.00 179 PHE A CA 1
ATOM 1453 C C . PHE A 1 179 ? -14.983 14.062 3.465 1.00 94.00 179 PHE A C 1
ATOM 1455 O O . PHE A 1 179 ? -16.175 14.381 3.484 1.00 94.00 179 PHE A O 1
ATOM 1462 N N . LYS A 1 180 ? -14.455 13.304 2.508 1.00 91.19 180 LYS A N 1
ATOM 1463 C CA . LYS A 1 180 ? -15.231 12.655 1.456 1.00 91.19 180 LYS A CA 1
ATOM 1464 C C . LYS A 1 180 ? -14.684 11.255 1.219 1.00 91.19 180 LYS A C 1
ATOM 1466 O O . LYS A 1 180 ? -13.492 11.104 0.961 1.00 91.19 180 LYS A O 1
ATOM 1471 N N . GLN A 1 181 ? -15.564 10.257 1.272 1.00 87.00 181 GLN A N 1
ATOM 1472 C CA . GLN A 1 181 ? -15.207 8.884 0.927 1.00 87.00 181 GLN A CA 1
ATOM 1473 C C . GLN A 1 181 ? -14.702 8.812 -0.522 1.00 87.00 181 GLN A C 1
ATOM 1475 O O . GLN A 1 181 ? -15.250 9.462 -1.421 1.00 87.00 181 GLN A O 1
ATOM 1480 N N . LYS A 1 182 ? -13.659 8.016 -0.732 1.00 85.88 182 LYS A N 1
ATOM 1481 C CA . LYS A 1 182 ? -13.016 7.767 -2.015 1.00 85.88 182 LYS A CA 1
ATOM 1482 C C . LYS A 1 182 ? -12.599 6.300 -2.079 1.00 85.88 182 LYS A C 1
ATOM 1484 O O . LYS A 1 182 ? -12.042 5.766 -1.126 1.00 85.88 182 LYS A O 1
ATOM 1489 N N . GLU A 1 183 ? -12.889 5.657 -3.200 1.00 83.69 183 GLU A N 1
ATOM 1490 C CA . GLU A 1 183 ? -12.353 4.332 -3.501 1.00 83.69 183 GLU A CA 1
ATOM 1491 C C . GLU A 1 183 ? -10.940 4.489 -4.057 1.00 83.69 183 GLU A C 1
ATOM 1493 O O . GLU A 1 183 ? -10.698 5.337 -4.919 1.00 83.69 183 GLU A O 1
ATOM 1498 N N . MET A 1 184 ? -10.017 3.692 -3.538 1.00 87.19 184 MET A N 1
ATOM 1499 C CA . MET A 1 184 ? -8.613 3.670 -3.937 1.00 87.19 184 MET A CA 1
ATOM 1500 C C . MET A 1 184 ? -8.192 2.225 -4.205 1.00 87.19 184 MET A C 1
ATOM 1502 O O . MET A 1 184 ? -8.917 1.290 -3.866 1.00 87.19 184 MET A O 1
ATOM 1506 N N . VAL A 1 185 ? -7.055 2.015 -4.859 1.00 88.69 185 VAL A N 1
ATOM 1507 C CA . VAL A 1 185 ? -6.554 0.664 -5.122 1.00 88.69 185 VAL A CA 1
ATOM 1508 C C . VAL A 1 185 ? -5.930 0.069 -3.862 1.00 88.69 185 VAL A C 1
ATOM 1510 O O . VAL A 1 185 ? -5.255 0.769 -3.115 1.00 88.69 185 VAL A O 1
ATOM 1513 N N . SER A 1 186 ? -6.148 -1.226 -3.633 1.00 82.25 186 SER A N 1
ATOM 1514 C CA . SER A 1 186 ? -5.423 -1.970 -2.600 1.00 82.25 186 SER A CA 1
ATOM 1515 C C . SER A 1 186 ? -3.961 -2.163 -2.996 1.00 82.25 186 SER A C 1
ATOM 1517 O O . SER A 1 186 ? -3.677 -2.533 -4.137 1.00 82.25 186 SER A O 1
ATOM 1519 N N . GLY A 1 187 ? -3.064 -2.035 -2.018 1.00 80.19 187 GLY A N 1
ATOM 1520 C CA . GLY A 1 187 ? -1.664 -2.446 -2.113 1.00 80.19 187 GLY A CA 1
ATOM 1521 C C . GLY A 1 187 ? -1.458 -3.874 -2.629 1.00 80.19 187 GLY A C 1
ATOM 1522 O O . GLY A 1 187 ? -0.515 -4.156 -3.360 1.00 80.19 187 GLY A O 1
ATOM 1523 N N . SER A 1 188 ? -2.421 -4.762 -2.366 1.00 81.69 188 SER A N 1
ATOM 1524 C CA . SER A 1 188 ? -2.381 -6.167 -2.786 1.00 81.69 188 SER A CA 1
ATOM 1525 C C . SER A 1 188 ? -2.803 -6.434 -4.240 1.00 81.69 188 SER A C 1
ATOM 1527 O O . SER A 1 188 ? -2.680 -7.571 -4.712 1.00 81.69 188 SER A O 1
ATOM 1529 N N . LEU A 1 189 ? -3.296 -5.425 -4.980 1.00 84.44 189 LEU A N 1
ATOM 1530 C CA . LEU A 1 189 ? -3.631 -5.599 -6.397 1.00 84.44 189 LEU A CA 1
ATOM 1531 C C . LEU A 1 189 ? -2.374 -6.014 -7.169 1.00 84.44 189 LEU A C 1
ATOM 1533 O O . LEU A 1 189 ? -1.356 -5.332 -7.124 1.00 84.44 189 LEU A O 1
ATOM 1537 N N . LYS A 1 190 ? -2.455 -7.097 -7.947 1.00 89.25 190 LYS A N 1
ATOM 1538 C CA . LYS A 1 190 ? -1.327 -7.533 -8.775 1.00 89.25 190 LYS A CA 1
ATOM 1539 C C . LYS A 1 190 ? -1.111 -6.605 -9.966 1.00 89.25 190 LYS A C 1
ATOM 1541 O O . LYS A 1 190 ? -2.050 -6.290 -10.696 1.00 89.25 190 LYS A O 1
ATOM 1546 N N . VAL A 1 191 ? 0.147 -6.252 -10.229 1.00 91.56 191 VAL A N 1
ATOM 1547 C CA . VAL A 1 191 ? 0.537 -5.374 -11.349 1.00 91.56 191 VAL A CA 1
ATOM 1548 C C . VAL A 1 191 ? 0.125 -5.978 -12.695 1.00 91.56 191 VAL A C 1
ATOM 1550 O O . VAL A 1 191 ? -0.311 -5.272 -13.606 1.00 91.56 191 VAL A O 1
ATOM 1553 N N . L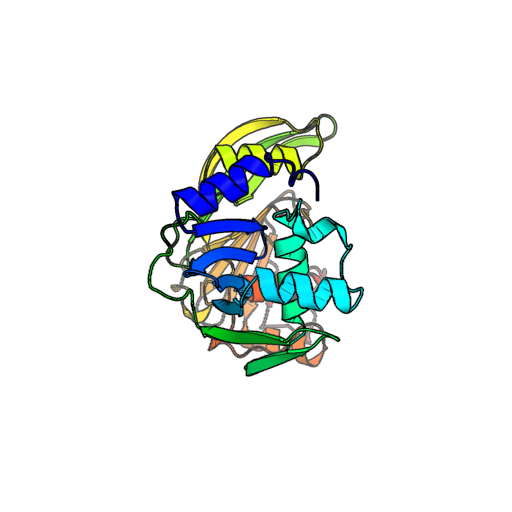YS A 1 192 ? 0.178 -7.309 -12.827 1.00 92.12 192 LYS A N 1
ATOM 1554 C CA . LYS A 1 192 ? -0.296 -8.011 -14.032 1.00 92.12 192 LYS A CA 1
ATOM 1555 C C . LYS A 1 192 ? -1.796 -7.841 -14.301 1.00 92.12 192 LYS A C 1
ATOM 1557 O O . LYS A 1 192 ? -2.204 -7.948 -15.454 1.00 92.12 192 LYS A O 1
ATOM 1562 N N . ASP A 1 193 ? -2.587 -7.561 -13.264 1.00 90.12 193 ASP A N 1
ATOM 1563 C CA . ASP A 1 193 ? -4.036 -7.362 -13.354 1.00 90.12 193 ASP A CA 1
ATOM 1564 C C . ASP A 1 193 ? -4.406 -5.897 -13.652 1.00 90.12 193 ASP A C 1
ATOM 1566 O O . ASP A 1 193 ? -5.591 -5.575 -13.803 1.00 90.12 193 ASP A O 1
ATOM 1570 N N . MET A 1 194 ? -3.418 -4.996 -13.743 1.00 93.50 194 MET A N 1
ATOM 1571 C CA . MET A 1 194 ? -3.642 -3.621 -14.179 1.00 93.50 194 MET A CA 1
ATOM 1572 C C . MET A 1 194 ? -4.094 -3.593 -15.639 1.00 93.50 194 MET A C 1
ATOM 1574 O O . MET A 1 194 ? -3.472 -4.177 -16.529 1.00 93.50 194 MET A O 1
ATOM 1578 N N . VAL A 1 195 ? -5.184 -2.872 -15.883 1.00 93.31 195 VAL A N 1
ATOM 1579 C CA . VAL A 1 195 ? -5.708 -2.615 -17.220 1.00 93.31 195 VAL A CA 1
ATOM 1580 C C . VAL A 1 195 ? -4.867 -1.523 -17.868 1.00 93.31 195 VAL A C 1
ATOM 1582 O O . VAL A 1 195 ? -4.656 -0.461 -17.285 1.00 93.31 195 VAL A O 1
ATOM 1585 N N . GLU A 1 196 ? -4.426 -1.791 -19.091 1.00 95.06 196 GLU A N 1
ATOM 1586 C CA . GLU A 1 196 ? -3.660 -0.867 -19.922 1.00 95.06 196 GLU A CA 1
ATOM 1587 C C . GLU A 1 196 ? -4.302 0.530 -19.985 1.00 95.06 196 GLU A C 1
ATOM 1589 O O . GLU A 1 196 ? -5.500 0.666 -20.251 1.00 95.06 196 GLU A O 1
ATOM 1594 N N . GLY A 1 197 ? -3.507 1.571 -19.732 1.00 92.81 197 GLY A N 1
ATOM 1595 C CA . GLY A 1 197 ? -3.933 2.970 -19.787 1.00 92.81 197 GLY A CA 1
ATOM 1596 C C . GLY A 1 197 ? -4.873 3.422 -18.661 1.00 92.81 197 GLY A C 1
ATOM 1597 O O . GLY A 1 197 ? -5.195 4.609 -18.596 1.00 92.81 197 GLY A O 1
ATOM 1598 N N . LYS A 1 198 ? -5.302 2.529 -17.758 1.00 95.06 198 LYS A N 1
ATOM 1599 C CA . LYS A 1 198 ? -6.107 2.888 -16.582 1.00 95.06 198 LYS A CA 1
ATOM 1600 C C . LYS A 1 198 ? -5.202 3.359 -15.438 1.00 95.06 198 LYS A C 1
ATOM 1602 O O . LYS A 1 198 ? -4.186 2.730 -15.154 1.00 95.06 198 LYS A O 1
ATOM 1607 N N . GLU A 1 199 ? -5.602 4.444 -14.778 1.00 95.19 199 GLU A N 1
ATOM 1608 C CA . GLU A 1 199 ? -4.950 4.958 -13.568 1.00 95.19 199 GLU A CA 1
ATOM 1609 C C . GLU A 1 199 ? -5.451 4.215 -12.318 1.00 95.19 199 GLU A C 1
ATOM 1611 O O . GLU A 1 199 ? -6.652 3.960 -12.163 1.00 95.19 199 GLU A O 1
ATOM 1616 N N . TYR A 1 200 ? -4.515 3.865 -11.441 1.00 93.31 200 TYR A N 1
ATOM 1617 C CA . TYR A 1 200 ? -4.724 3.188 -10.168 1.00 93.31 200 TYR A CA 1
ATOM 1618 C C . TYR A 1 200 ? -4.086 4.028 -9.066 1.00 93.31 200 TYR A C 1
ATOM 1620 O O . TYR A 1 200 ? -2.867 4.127 -8.992 1.00 93.31 200 TYR A O 1
ATOM 1628 N N . GLU A 1 201 ? -4.911 4.646 -8.229 1.00 94.38 201 GLU A N 1
ATOM 1629 C CA . GLU A 1 201 ? -4.462 5.547 -7.167 1.00 94.38 201 GLU A CA 1
ATOM 1630 C C . GLU A 1 201 ? -4.464 4.829 -5.815 1.00 94.38 201 GLU A C 1
ATOM 1632 O O . GLU A 1 201 ? -5.512 4.335 -5.390 1.00 94.38 201 GLU A O 1
ATOM 1637 N N . ALA A 1 202 ? -3.307 4.776 -5.156 1.00 91.56 202 ALA A N 1
ATOM 1638 C CA . ALA A 1 202 ? -3.073 4.172 -3.846 1.00 91.56 202 ALA A CA 1
ATOM 1639 C C . ALA A 1 202 ? -2.718 5.246 -2.805 1.00 91.56 202 ALA A C 1
ATOM 1641 O O . ALA A 1 202 ? -2.260 6.340 -3.150 1.00 91.56 202 ALA A O 1
ATOM 1642 N N . ILE A 1 203 ? -2.932 4.933 -1.526 1.00 88.12 203 ILE A N 1
ATOM 1643 C CA . ILE A 1 203 ? -2.339 5.708 -0.428 1.00 88.12 203 ILE A CA 1
ATOM 1644 C C . ILE A 1 203 ? -0.848 5.385 -0.426 1.00 88.12 203 ILE A C 1
ATOM 1646 O O . ILE A 1 203 ? -0.485 4.214 -0.507 1.00 88.12 203 ILE A O 1
ATOM 1650 N N . ALA A 1 204 ? 0.004 6.408 -0.393 1.00 84.56 204 ALA A N 1
ATOM 1651 C CA . ALA A 1 204 ? 1.441 6.188 -0.454 1.00 84.56 204 ALA A CA 1
ATOM 1652 C C . ALA A 1 204 ? 1.942 5.563 0.859 1.00 84.56 204 ALA A C 1
ATOM 1654 O O . ALA A 1 204 ? 1.732 6.135 1.929 1.00 84.56 204 ALA A O 1
ATOM 1655 N N . ASP A 1 205 ? 2.642 4.427 0.770 1.00 70.94 205 ASP A N 1
ATOM 1656 C CA . ASP A 1 205 ? 3.363 3.828 1.902 1.00 70.94 205 ASP A CA 1
ATOM 1657 C C . ASP A 1 205 ? 4.643 4.625 2.176 1.00 70.94 205 ASP A C 1
ATOM 1659 O O . ASP A 1 205 ? 5.755 4.272 1.790 1.00 70.94 205 ASP A O 1
ATOM 1663 N N . SER A 1 206 ? 4.458 5.799 2.761 1.00 60.56 206 SER A N 1
ATOM 1664 C CA . SER A 1 206 ? 5.538 6.634 3.261 1.00 60.56 206 SER A CA 1
ATOM 1665 C C . SER A 1 206 ? 5.256 6.921 4.725 1.00 60.56 206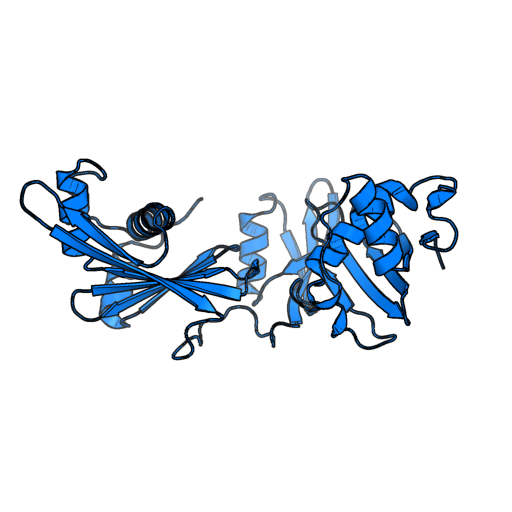 SER A C 1
ATOM 1667 O O . SER A 1 206 ? 4.090 6.970 5.118 1.00 60.56 206 SER A O 1
ATOM 1669 N N . ASP A 1 207 ? 6.296 7.150 5.529 1.00 52.06 207 ASP A N 1
ATOM 1670 C CA . ASP A 1 207 ? 6.199 7.613 6.923 1.00 52.06 207 ASP A CA 1
ATOM 1671 C C . ASP A 1 207 ? 5.616 9.051 7.010 1.00 52.06 207 ASP A C 1
ATOM 1673 O O . ASP A 1 207 ? 6.115 9.920 7.726 1.00 52.06 207 ASP A O 1
ATOM 1677 N N . ASN A 1 208 ? 4.509 9.304 6.307 1.00 50.41 208 ASN A N 1
ATOM 1678 C CA . ASN A 1 208 ? 3.756 10.542 6.153 1.00 50.41 208 ASN A CA 1
ATOM 1679 C C . ASN A 1 208 ? 4.439 11.622 5.289 1.00 50.41 208 ASN A C 1
ATOM 1681 O O . ASN A 1 208 ? 4.161 12.807 5.477 1.00 50.41 208 ASN A O 1
ATOM 1685 N N . THR A 1 209 ? 5.316 11.254 4.344 1.00 63.94 209 THR A N 1
ATOM 1686 C CA . THR A 1 209 ? 5.980 12.223 3.444 1.00 63.94 209 THR A CA 1
ATOM 1687 C C . THR A 1 209 ? 5.328 12.369 2.077 1.00 63.94 209 THR A C 1
ATOM 1689 O O . THR A 1 209 ? 5.679 13.310 1.384 1.00 63.94 209 THR A O 1
ATOM 1692 N N . ASN A 1 210 ? 4.406 11.485 1.692 1.00 80.69 210 ASN A N 1
ATOM 1693 C CA . ASN A 1 210 ? 3.610 11.533 0.464 1.00 80.69 210 ASN A CA 1
ATOM 1694 C C . ASN A 1 210 ? 2.152 11.172 0.807 1.00 80.69 210 ASN A C 1
ATOM 1696 O O . ASN A 1 210 ? 1.912 10.332 1.670 1.00 80.69 210 ASN A O 1
ATOM 1700 N N . ASP A 1 211 ? 1.175 11.795 0.142 1.00 86.12 211 ASP A N 1
ATOM 1701 C CA . ASP A 1 211 ? -0.258 11.558 0.396 1.00 86.12 211 ASP A CA 1
ATOM 1702 C C . ASP A 1 211 ? -0.771 10.372 -0.435 1.00 86.12 211 ASP A C 1
ATOM 1704 O O . ASP A 1 211 ? -1.292 9.384 0.082 1.00 86.12 211 ASP A O 1
ATOM 1708 N N . THR A 1 212 ? -0.590 10.443 -1.754 1.00 92.06 212 THR A N 1
ATOM 1709 C CA . THR A 1 212 ? -1.049 9.399 -2.680 1.00 92.06 212 THR A CA 1
ATOM 1710 C C . THR A 1 212 ? -0.052 9.183 -3.801 1.00 92.06 212 THR A C 1
ATOM 1712 O O . THR A 1 212 ? 0.745 10.063 -4.127 1.00 92.06 212 THR A O 1
ATOM 1715 N N . ILE A 1 213 ? -0.136 8.012 -4.417 1.00 93.50 213 ILE A N 1
ATOM 1716 C CA . ILE A 1 213 ? 0.610 7.664 -5.618 1.00 93.50 213 ILE A CA 1
ATOM 1717 C C . ILE A 1 213 ? -0.343 7.065 -6.644 1.00 93.50 213 ILE A C 1
ATOM 1719 O O . ILE A 1 213 ? -1.199 6.243 -6.314 1.00 93.50 213 ILE A O 1
ATOM 1723 N N . ALA A 1 214 ? -0.232 7.511 -7.889 1.00 95.38 214 ALA A N 1
ATOM 1724 C CA . ALA A 1 214 ? -1.048 7.021 -8.986 1.00 95.38 214 ALA A CA 1
ATOM 1725 C C . ALA A 1 214 ? -0.183 6.305 -10.020 1.00 95.38 214 ALA A C 1
ATOM 1727 O O . ALA A 1 214 ? 0.737 6.893 -10.581 1.00 95.38 214 ALA A O 1
ATOM 1728 N N . PHE A 1 215 ? -0.527 5.050 -10.307 1.00 97.31 215 PHE A N 1
ATOM 1729 C CA . PHE A 1 215 ? 0.139 4.233 -11.311 1.00 97.31 215 PHE A CA 1
ATOM 1730 C C . PHE A 1 215 ? -0.721 4.047 -12.550 1.00 97.31 215 PHE A C 1
ATOM 1732 O O . PHE A 1 215 ? -1.918 3.764 -12.474 1.00 97.31 215 PHE A O 1
ATOM 1739 N N . ARG A 1 216 ? -0.082 4.101 -13.713 1.00 97.50 216 ARG A N 1
ATOM 1740 C CA . ARG A 1 216 ? -0.682 3.737 -14.994 1.00 97.50 216 ARG A CA 1
ATOM 1741 C C . ARG A 1 216 ? 0.294 2.875 -15.778 1.00 97.50 216 ARG A C 1
ATOM 1743 O O . ARG A 1 216 ? 1.469 3.206 -15.883 1.00 97.50 216 ARG A O 1
ATOM 1750 N N . LYS A 1 217 ? -0.196 1.768 -16.327 1.00 96.88 217 LYS A N 1
ATOM 1751 C CA . LYS A 1 217 ? 0.613 0.835 -17.116 1.00 96.88 217 LYS A CA 1
ATOM 1752 C C . LYS A 1 217 ? 0.382 1.060 -18.608 1.00 96.88 217 LYS A C 1
ATOM 1754 O O . LYS A 1 217 ? -0.775 1.090 -19.033 1.00 96.88 217 LYS A O 1
ATOM 1759 N N . GLU A 1 218 ? 1.463 1.184 -19.377 1.00 96.06 218 GLU A N 1
ATOM 1760 C CA . GLU A 1 218 ? 1.430 1.120 -20.843 1.00 96.06 218 GLU A CA 1
ATOM 1761 C C . GLU A 1 218 ? 2.543 0.201 -21.382 1.00 96.06 218 GLU A C 1
ATOM 1763 O O . GLU A 1 218 ? 3.726 0.549 -21.403 1.00 96.06 218 GLU A O 1
ATOM 1768 N N . GLY A 1 219 ? 2.178 -1.002 -21.815 1.00 94.31 219 GLY A N 1
ATOM 1769 C CA . GLY A 1 219 ? 3.092 -2.041 -22.260 1.00 94.31 219 GLY A CA 1
ATOM 1770 C C . GLY A 1 219 ? 4.013 -2.463 -21.121 1.00 94.31 219 GLY A C 1
ATOM 1771 O O . GLY A 1 219 ? 3.555 -2.942 -20.081 1.00 94.31 219 GLY A O 1
ATOM 1772 N N . ASP A 1 220 ? 5.313 -2.267 -21.330 1.00 95.06 220 ASP A N 1
ATOM 1773 C CA . ASP A 1 220 ? 6.351 -2.547 -20.332 1.00 95.06 220 ASP A CA 1
ATOM 1774 C C . ASP A 1 220 ? 6.588 -1.369 -19.373 1.00 95.06 220 ASP A C 1
ATOM 1776 O O . ASP A 1 220 ? 7.344 -1.502 -18.407 1.00 95.06 220 ASP A O 1
ATOM 1780 N N . TRP A 1 221 ? 5.970 -0.214 -19.642 1.00 97.44 221 TRP A N 1
ATOM 1781 C CA . TRP A 1 221 ? 6.159 1.008 -18.873 1.00 97.44 221 TRP A CA 1
ATOM 1782 C C . TRP A 1 221 ? 5.142 1.142 -17.746 1.00 97.44 221 TRP A C 1
ATOM 1784 O O . TRP A 1 221 ? 3.945 0.901 -17.917 1.00 97.44 221 TRP A O 1
ATOM 1794 N N . ILE A 1 222 ? 5.638 1.611 -16.609 1.00 97.94 222 ILE A N 1
ATOM 1795 C CA . ILE A 1 222 ? 4.856 2.156 -15.510 1.00 97.94 222 ILE A CA 1
ATOM 1796 C C . ILE A 1 222 ? 5.074 3.664 -15.495 1.00 97.94 222 ILE A C 1
ATOM 1798 O O . ILE A 1 222 ? 6.202 4.143 -15.580 1.00 97.94 222 ILE A O 1
ATOM 1802 N N . PHE A 1 223 ? 3.975 4.396 -15.405 1.00 97.69 223 PHE A N 1
ATOM 1803 C CA . PHE A 1 223 ? 3.921 5.833 -15.206 1.00 97.69 223 PHE A CA 1
ATOM 1804 C C . PHE A 1 223 ? 3.460 6.069 -13.773 1.00 97.69 223 PHE A C 1
ATOM 1806 O O . PHE A 1 223 ? 2.381 5.593 -13.412 1.00 97.69 223 PHE A O 1
ATOM 1813 N N . SER A 1 224 ? 4.265 6.776 -12.985 1.00 96.31 224 SER A N 1
ATOM 1814 C CA . SER A 1 224 ? 3.978 7.096 -11.587 1.00 96.31 224 SER A CA 1
ATOM 1815 C C . SER A 1 224 ? 3.833 8.601 -11.384 1.00 96.31 224 SER A C 1
ATOM 1817 O O . SER A 1 224 ? 4.640 9.392 -11.885 1.00 96.31 224 SER A O 1
ATOM 1819 N N . GLU A 1 225 ? 2.774 8.993 -10.680 1.00 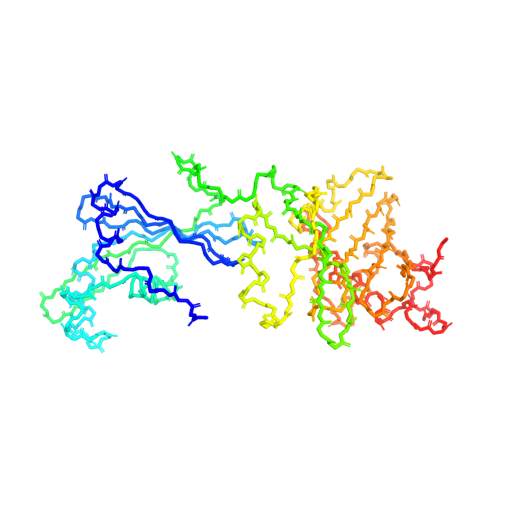95.25 225 GLU A N 1
ATOM 1820 C CA . GLU A 1 225 ? 2.540 10.354 -10.208 1.00 95.25 225 GLU A CA 1
ATOM 1821 C C . GLU A 1 225 ? 2.423 10.356 -8.678 1.00 95.25 225 GLU A C 1
ATOM 1823 O O . GLU A 1 225 ? 1.424 9.891 -8.123 1.00 95.25 225 GLU A O 1
ATOM 1828 N N . ILE A 1 226 ? 3.435 10.904 -8.007 1.00 91.69 226 ILE A N 1
ATOM 1829 C CA . ILE A 1 226 ? 3.503 11.051 -6.550 1.00 91.69 226 ILE A CA 1
ATOM 1830 C C . ILE A 1 226 ? 2.894 12.401 -6.173 1.00 91.69 226 ILE A C 1
ATOM 1832 O O . ILE A 1 226 ? 3.248 13.434 -6.745 1.00 91.69 226 ILE A O 1
ATOM 1836 N N . ARG A 1 227 ? 1.960 12.413 -5.219 1.00 90.12 227 ARG A N 1
ATOM 1837 C CA . ARG A 1 227 ? 1.220 13.613 -4.808 1.00 90.12 227 ARG A CA 1
ATOM 1838 C C . ARG A 1 227 ? 1.351 13.849 -3.307 1.00 90.12 227 ARG A C 1
ATOM 1840 O O . ARG A 1 227 ? 1.152 12.934 -2.509 1.00 90.12 227 ARG A O 1
ATOM 1847 N N . GLY A 1 228 ? 1.532 15.115 -2.940 1.00 83.81 228 GLY A N 1
ATOM 1848 C CA . GLY A 1 228 ? 1.491 15.586 -1.558 1.00 83.81 228 GLY A CA 1
ATOM 1849 C C . GLY A 1 228 ? 2.797 15.396 -0.788 1.00 83.81 228 GLY A C 1
ATOM 1850 O O . GLY A 1 228 ? 3.781 14.882 -1.308 1.00 83.81 228 GLY A O 1
ATOM 1851 N N . GLY A 1 229 ? 2.768 15.854 0.464 1.00 77.50 229 GLY A N 1
ATOM 1852 C CA . GLY A 1 229 ? 3.878 15.812 1.410 1.00 77.50 229 GLY A CA 1
ATOM 1853 C C . GLY A 1 229 ? 5.087 16.659 0.993 1.00 77.50 229 GLY A C 1
ATOM 1854 O O . GLY A 1 229 ? 4.979 17.879 1.093 1.00 77.50 229 GLY A O 1
ATOM 1855 N N . GLU A 1 230 ? 6.223 16.081 0.577 1.00 74.06 230 GLU A N 1
ATOM 1856 C CA . GLU A 1 230 ? 7.410 16.886 0.203 1.00 74.06 230 GLU A CA 1
ATOM 1857 C C . GLU A 1 230 ? 7.271 17.625 -1.139 1.00 74.06 230 GLU A C 1
ATOM 1859 O O . GLU A 1 230 ? 8.033 18.550 -1.429 1.00 74.06 230 GLU A O 1
ATOM 1864 N N . PHE A 1 231 ? 6.268 17.259 -1.938 1.00 80.38 231 PHE A N 1
ATOM 1865 C CA . PHE A 1 231 ? 6.040 17.821 -3.261 1.00 80.38 231 PHE A CA 1
ATOM 1866 C C . PHE A 1 231 ? 4.905 18.854 -3.258 1.00 80.38 231 PHE A C 1
ATOM 1868 O O . PHE A 1 231 ? 3.744 18.518 -3.009 1.00 80.38 231 PHE A O 1
ATOM 1875 N N . GLU A 1 232 ? 5.225 20.111 -3.592 1.00 81.19 232 GLU A N 1
ATOM 1876 C CA . GLU A 1 232 ? 4.215 21.162 -3.820 1.00 81.19 232 GLU A CA 1
ATOM 1877 C C . GLU A 1 232 ? 3.344 20.857 -5.051 1.00 81.19 232 GLU A C 1
ATOM 1879 O O . GLU A 1 232 ? 2.137 21.096 -5.041 1.00 81.19 232 GLU A O 1
ATOM 1884 N N . GLU A 1 233 ? 3.956 20.292 -6.093 1.00 87.62 233 GLU A N 1
ATOM 1885 C CA . GLU A 1 233 ? 3.316 19.867 -7.339 1.00 87.62 233 GLU A CA 1
ATOM 1886 C C . GLU A 1 233 ? 3.556 18.369 -7.558 1.00 87.62 233 GLU A C 1
ATOM 1888 O O . GLU A 1 233 ? 4.621 17.882 -7.182 1.00 87.62 233 GLU A O 1
ATOM 1893 N N . PRO A 1 234 ? 2.628 17.624 -8.190 1.00 90.44 234 PRO A N 1
ATOM 1894 C CA . PRO A 1 234 ? 2.807 16.193 -8.403 1.00 90.44 234 PRO A CA 1
ATOM 1895 C C . PRO A 1 234 ? 4.115 15.861 -9.133 1.00 90.44 234 PRO A C 1
ATOM 1897 O O . PRO A 1 234 ? 4.365 16.371 -10.230 1.00 90.44 234 PRO A O 1
ATOM 1900 N N . TYR A 1 235 ? 4.923 14.976 -8.551 1.00 91.19 235 TYR A N 1
ATOM 1901 C CA . TYR A 1 235 ? 6.152 14.494 -9.172 1.00 91.19 235 TYR A CA 1
ATOM 1902 C C . TYR A 1 235 ? 5.834 13.339 -10.119 1.00 91.19 235 TYR A C 1
ATOM 1904 O O . TYR A 1 235 ? 5.151 12.388 -9.741 1.00 91.19 235 TYR A O 1
ATOM 1912 N N . ARG A 1 236 ? 6.309 13.426 -11.364 1.00 94.25 236 ARG A N 1
ATOM 1913 C CA . ARG A 1 236 ? 6.010 12.456 -12.424 1.00 94.25 236 ARG A CA 1
ATOM 1914 C C . ARG A 1 236 ? 7.282 11.823 -12.951 1.00 94.25 236 ARG A C 1
ATOM 1916 O O . ARG A 1 236 ? 8.192 12.525 -13.385 1.00 94.25 236 ARG A O 1
ATOM 1923 N N . HIS A 1 237 ? 7.305 10.502 -13.000 1.00 95.00 237 HIS A N 1
ATOM 1924 C CA . HIS A 1 237 ? 8.392 9.737 -13.605 1.00 95.00 237 HIS A CA 1
ATOM 1925 C C . HIS A 1 237 ? 7.941 8.352 -14.086 1.00 95.00 237 HIS A C 1
ATOM 1927 O O . HIS A 1 237 ? 6.998 7.751 -13.565 1.00 95.00 237 HIS A O 1
ATOM 1933 N N . SER A 1 238 ? 8.575 7.857 -15.141 1.00 96.38 238 SER A N 1
ATOM 1934 C CA . SER A 1 238 ? 8.176 6.597 -15.767 1.00 96.38 238 SER A CA 1
ATOM 1935 C C . SER A 1 238 ? 9.358 5.671 -15.955 1.00 96.38 238 SER A C 1
ATOM 1937 O O . SER A 1 238 ? 10.496 6.123 -16.102 1.00 96.38 238 SER A O 1
ATOM 1939 N N . TYR A 1 239 ? 9.093 4.369 -15.952 1.00 97.50 239 TYR A N 1
ATOM 1940 C CA . TYR A 1 239 ? 10.132 3.358 -16.085 1.00 97.50 239 TYR A CA 1
ATOM 1941 C C . TYR A 1 239 ? 9.620 2.037 -16.648 1.00 97.50 239 TYR A C 1
ATOM 1943 O O . TYR A 1 239 ? 8.459 1.666 -16.492 1.00 97.50 239 TYR A O 1
ATOM 1951 N N . LYS A 1 240 ? 10.525 1.286 -17.276 1.00 97.19 240 LYS A N 1
ATOM 1952 C CA . LYS A 1 240 ? 10.303 -0.101 -17.684 1.00 97.19 240 LYS A CA 1
ATOM 1953 C C . LYS A 1 240 ? 10.489 -1.020 -16.487 1.00 97.19 240 LYS A C 1
ATOM 1955 O O . LYS A 1 240 ? 11.622 -1.289 -16.089 1.00 97.19 240 LYS A O 1
ATOM 1960 N N . LEU A 1 241 ? 9.390 -1.517 -15.926 1.00 95.88 241 LEU A N 1
ATOM 1961 C CA . LEU A 1 241 ? 9.383 -2.199 -14.626 1.00 95.88 241 LEU A CA 1
ATOM 1962 C C . LEU A 1 241 ? 10.359 -3.382 -14.549 1.00 95.88 241 LEU A C 1
ATOM 1964 O O . LEU A 1 241 ? 11.178 -3.455 -13.639 1.00 95.88 241 LEU A O 1
ATOM 1968 N N . VAL A 1 242 ? 10.303 -4.304 -15.511 1.00 94.94 242 VAL A N 1
ATOM 1969 C CA . VAL A 1 242 ? 11.138 -5.518 -15.475 1.00 94.94 242 VAL A CA 1
ATOM 1970 C C . VAL A 1 242 ? 12.625 -5.183 -15.636 1.00 94.94 242 VAL A C 1
ATOM 1972 O O . VAL A 1 242 ? 13.467 -5.763 -14.946 1.00 94.94 242 VAL A O 1
ATOM 1975 N N . ASP A 1 243 ? 12.947 -4.233 -16.515 1.00 95.81 243 ASP A N 1
ATOM 1976 C CA . ASP A 1 243 ? 14.326 -3.817 -16.774 1.00 95.81 243 ASP A CA 1
ATOM 1977 C C . ASP A 1 243 ? 14.913 -3.085 -15.563 1.00 95.81 243 ASP A C 1
ATOM 1979 O O . ASP A 1 243 ? 16.014 -3.417 -15.115 1.00 95.81 243 ASP A O 1
ATOM 1983 N N . ILE A 1 244 ? 14.163 -2.141 -14.983 1.00 95.31 244 ILE A N 1
ATOM 1984 C CA . ILE A 1 244 ? 14.648 -1.350 -13.851 1.00 95.31 244 ILE A CA 1
ATOM 1985 C C . ILE A 1 244 ? 14.798 -2.206 -12.594 1.00 95.31 244 ILE A C 1
ATOM 1987 O O . ILE A 1 244 ? 15.813 -2.102 -11.907 1.00 95.31 244 ILE A O 1
ATOM 1991 N N . VAL A 1 245 ? 13.862 -3.134 -12.349 1.00 94.50 245 VAL A N 1
ATOM 1992 C CA . VAL A 1 245 ? 13.942 -4.058 -11.211 1.00 94.50 245 VAL A CA 1
ATOM 1993 C C . VAL A 1 245 ? 15.186 -4.931 -11.306 1.00 94.50 245 VAL A C 1
ATOM 1995 O O . VAL A 1 245 ? 15.854 -5.188 -10.306 1.00 94.50 245 VAL A O 1
ATOM 1998 N N . LYS A 1 246 ? 15.540 -5.374 -12.517 1.00 93.62 246 LYS A N 1
ATOM 1999 C CA . LYS A 1 246 ? 16.746 -6.171 -12.733 1.00 93.62 246 LYS A CA 1
ATOM 2000 C C . LYS A 1 246 ? 18.006 -5.406 -12.326 1.00 93.62 246 LYS A C 1
ATOM 2002 O O . LYS A 1 246 ? 18.829 -5.995 -11.625 1.00 93.62 246 LYS A O 1
ATOM 2007 N N . VAL A 1 247 ? 18.133 -4.147 -12.758 1.00 94.69 247 VAL A N 1
ATOM 2008 C CA . VAL A 1 247 ? 19.301 -3.291 -12.486 1.00 94.69 247 VAL A CA 1
ATOM 2009 C C . VAL A 1 247 ? 19.375 -2.905 -11.009 1.00 94.69 247 VAL A C 1
ATOM 2011 O O . VAL A 1 247 ? 20.436 -3.044 -10.406 1.00 94.69 247 VAL A O 1
ATOM 2014 N N . LEU A 1 248 ? 18.261 -2.476 -10.408 1.00 92.19 248 LEU A N 1
ATOM 2015 C CA . LEU A 1 248 ? 18.206 -2.114 -8.986 1.00 92.19 248 LEU A CA 1
ATOM 2016 C C . LEU A 1 248 ? 18.512 -3.316 -8.083 1.00 92.19 248 LEU A C 1
ATOM 2018 O O . LEU A 1 248 ? 19.243 -3.182 -7.103 1.00 92.19 248 LEU A O 1
ATOM 2022 N N . ALA A 1 249 ? 18.023 -4.506 -8.435 1.00 90.75 249 ALA A N 1
ATOM 2023 C CA . ALA A 1 249 ? 18.307 -5.709 -7.664 1.00 90.75 249 ALA A CA 1
ATOM 2024 C C . ALA A 1 249 ? 19.748 -6.221 -7.824 1.00 90.75 249 ALA A C 1
ATOM 2026 O O . ALA A 1 249 ? 20.294 -6.775 -6.879 1.00 90.75 249 ALA A O 1
ATOM 2027 N N . ASP A 1 250 ? 20.393 -6.025 -8.983 1.00 91.81 250 ASP A N 1
ATOM 2028 C CA . ASP A 1 250 ? 21.829 -6.331 -9.154 1.00 91.81 250 ASP A CA 1
ATOM 2029 C C . ASP A 1 250 ? 22.731 -5.435 -8.281 1.00 91.81 250 ASP A C 1
ATOM 2031 O O . ASP A 1 250 ? 23.910 -5.738 -8.092 1.00 91.81 250 ASP A O 1
ATOM 2035 N N . LYS A 1 251 ? 22.179 -4.338 -7.753 1.00 90.44 251 LYS A N 1
ATOM 2036 C CA . LYS A 1 251 ? 22.840 -3.385 -6.856 1.00 90.44 251 LYS A CA 1
ATOM 2037 C C . LYS A 1 251 ? 22.401 -3.511 -5.394 1.00 90.44 251 LYS A C 1
ATOM 2039 O O . LYS A 1 251 ? 22.749 -2.650 -4.593 1.00 90.44 251 LYS A O 1
ATOM 2044 N N . ASP A 1 252 ? 21.640 -4.552 -5.056 1.00 85.94 252 ASP A N 1
ATOM 2045 C CA . ASP A 1 252 ? 21.092 -4.789 -3.715 1.00 85.94 252 ASP A CA 1
ATOM 2046 C C . ASP A 1 252 ? 20.174 -3.660 -3.183 1.00 85.94 252 ASP A C 1
ATOM 2048 O O . ASP A 1 252 ? 19.973 -3.551 -1.975 1.00 85.94 252 ASP A O 1
ATOM 2052 N N . HIS A 1 253 ? 19.578 -2.836 -4.060 1.00 77.38 253 HIS A N 1
ATOM 2053 C CA . HIS A 1 253 ? 18.583 -1.828 -3.648 1.00 77.38 253 HIS A CA 1
ATOM 2054 C C . HIS A 1 253 ? 17.211 -2.452 -3.374 1.00 77.38 253 HIS A C 1
ATOM 2056 O O . HIS A 1 253 ? 16.511 -2.048 -2.451 1.00 77.38 253 HIS A O 1
ATOM 2062 N N . ILE A 1 254 ? 16.837 -3.470 -4.156 1.00 85.69 254 ILE A N 1
ATOM 2063 C CA . ILE A 1 254 ? 15.556 -4.171 -4.020 1.00 85.69 254 ILE A CA 1
ATOM 2064 C C . ILE A 1 254 ? 15.712 -5.682 -4.155 1.00 85.69 254 ILE A C 1
ATOM 2066 O O . ILE A 1 254 ? 16.639 -6.191 -4.785 1.00 85.69 254 ILE A O 1
ATOM 2070 N N . ASN A 1 255 ? 14.732 -6.418 -3.633 1.00 80.94 255 ASN A N 1
ATOM 2071 C CA . ASN A 1 255 ? 14.629 -7.854 -3.868 1.00 80.94 255 ASN A CA 1
ATOM 2072 C C . ASN A 1 255 ? 14.117 -8.129 -5.283 1.00 80.94 255 ASN A C 1
ATOM 2074 O O . ASN A 1 255 ? 13.180 -7.476 -5.738 1.00 80.94 255 ASN A O 1
ATOM 2078 N N . ARG A 1 256 ? 14.654 -9.157 -5.952 1.00 81.88 256 ARG A N 1
ATOM 2079 C CA . ARG A 1 256 ? 14.053 -9.670 -7.192 1.00 81.88 256 ARG A CA 1
ATOM 2080 C C . ARG A 1 256 ? 12.746 -10.383 -6.884 1.00 81.88 256 ARG A C 1
ATOM 2082 O O . ARG A 1 256 ? 12.751 -11.412 -6.212 1.00 81.88 256 ARG A O 1
ATOM 2089 N N . VAL A 1 257 ? 11.660 -9.880 -7.455 1.00 80.94 257 VAL A N 1
ATOM 2090 C CA . VAL A 1 257 ? 10.341 -10.513 -7.414 1.00 80.94 257 VAL A CA 1
ATOM 2091 C C . VAL A 1 257 ? 9.929 -10.861 -8.849 1.00 80.94 257 VAL A C 1
ATOM 2093 O O . VAL A 1 257 ? 10.138 -10.044 -9.748 1.00 80.94 257 VAL A O 1
ATOM 2096 N N . PRO A 1 258 ? 9.403 -12.069 -9.125 1.00 84.19 258 PRO A N 1
ATOM 2097 C CA . PRO A 1 258 ? 8.835 -12.383 -10.433 1.00 84.19 258 PRO A CA 1
ATOM 2098 C C . PRO A 1 258 ? 7.687 -11.430 -10.776 1.00 84.19 258 PRO A C 1
ATOM 2100 O O . PRO A 1 258 ? 6.876 -11.116 -9.912 1.00 84.19 258 PRO A O 1
ATOM 2103 N N . PHE A 1 259 ? 7.568 -11.011 -12.041 1.00 87.62 259 PHE A N 1
ATOM 2104 C CA . PHE A 1 259 ? 6.509 -10.083 -12.472 1.00 87.62 259 PHE A CA 1
ATOM 2105 C C . PHE A 1 259 ? 5.102 -10.543 -12.056 1.00 87.62 259 PHE A C 1
ATOM 2107 O O . PHE A 1 259 ? 4.281 -9.732 -11.635 1.00 87.62 259 PHE A O 1
ATOM 2114 N N . ASP A 1 260 ? 4.842 -11.852 -12.114 1.00 83.81 260 ASP A N 1
ATOM 2115 C CA . ASP A 1 260 ? 3.542 -12.425 -11.759 1.00 83.81 260 ASP A CA 1
ATOM 2116 C C . ASP A 1 260 ? 3.159 -12.272 -10.282 1.00 83.81 260 ASP A C 1
ATOM 2118 O O . ASP A 1 260 ? 1.969 -12.387 -9.955 1.00 83.81 260 ASP A O 1
ATOM 2122 N N . ASP A 1 261 ? 4.153 -12.021 -9.431 1.00 83.38 261 ASP A N 1
ATOM 2123 C CA . ASP A 1 261 ? 4.025 -11.898 -7.985 1.00 83.38 261 ASP A CA 1
ATOM 2124 C C . ASP A 1 261 ? 4.053 -10.435 -7.520 1.00 83.38 261 ASP A C 1
ATOM 2126 O O . ASP A 1 261 ? 3.691 -10.173 -6.375 1.00 83.38 261 ASP A O 1
ATOM 2130 N N . MET A 1 262 ? 4.410 -9.485 -8.394 1.00 86.94 262 MET A N 1
ATOM 2131 C CA . MET A 1 262 ? 4.437 -8.054 -8.074 1.00 86.94 262 MET A CA 1
ATOM 2132 C C . MET A 1 262 ? 3.022 -7.514 -7.835 1.00 86.94 262 MET A C 1
ATOM 2134 O O . MET A 1 262 ? 2.111 -7.712 -8.649 1.00 86.94 262 MET A O 1
ATOM 2138 N N . ASP A 1 263 ? 2.843 -6.799 -6.733 1.00 87.62 263 ASP A N 1
ATOM 2139 C CA . ASP A 1 263 ? 1.640 -6.048 -6.377 1.00 87.62 263 ASP A CA 1
ATOM 2140 C C . ASP A 1 263 ? 1.933 -4.549 -6.246 1.00 87.62 263 ASP A C 1
ATOM 2142 O O . ASP A 1 263 ? 3.058 -4.107 -6.483 1.00 87.62 263 ASP A O 1
ATOM 2146 N N . ILE A 1 264 ? 0.895 -3.758 -5.970 1.00 91.12 264 ILE A N 1
ATOM 2147 C CA . ILE A 1 264 ? 1.002 -2.303 -5.849 1.00 91.12 264 ILE A CA 1
ATOM 2148 C C . ILE A 1 264 ? 1.927 -1.909 -4.689 1.00 91.12 264 ILE A C 1
ATOM 2150 O O . ILE A 1 264 ? 2.697 -0.975 -4.866 1.00 91.12 264 ILE A O 1
ATOM 2154 N N . ASP A 1 265 ? 1.949 -2.637 -3.569 1.00 85.12 265 ASP A N 1
ATOM 2155 C CA . ASP A 1 265 ? 2.887 -2.377 -2.461 1.00 85.12 265 ASP A CA 1
ATOM 2156 C C . ASP A 1 265 ? 4.344 -2.547 -2.899 1.00 85.12 265 ASP A C 1
ATOM 2158 O O . ASP A 1 265 ? 5.175 -1.658 -2.706 1.00 85.12 265 ASP A O 1
ATOM 2162 N N . TYR A 1 266 ? 4.659 -3.661 -3.567 1.00 87.44 266 TYR A N 1
ATOM 2163 C CA . TYR A 1 266 ? 5.992 -3.840 -4.136 1.00 87.44 266 TYR A CA 1
ATOM 2164 C C . TYR A 1 266 ? 6.310 -2.772 -5.191 1.00 87.44 266 TYR A C 1
ATOM 2166 O O . TYR A 1 266 ? 7.438 -2.282 -5.247 1.00 87.44 266 TYR A O 1
ATOM 2174 N N . LEU A 1 267 ? 5.329 -2.386 -6.013 1.00 93.81 267 LEU A N 1
ATOM 2175 C CA . LEU A 1 267 ? 5.507 -1.334 -7.008 1.00 93.81 267 LEU A CA 1
ATOM 2176 C C . LEU A 1 267 ? 5.794 0.025 -6.359 1.00 93.81 267 LEU A C 1
ATOM 2178 O O . LEU A 1 267 ? 6.664 0.724 -6.855 1.00 93.81 267 LEU A O 1
ATOM 2182 N N . MET A 1 268 ? 5.145 0.370 -5.241 1.00 90.00 268 MET A N 1
ATOM 2183 C CA . MET A 1 268 ? 5.438 1.584 -4.464 1.00 90.00 268 MET A CA 1
ATOM 2184 C C . MET A 1 268 ? 6.874 1.593 -3.937 1.00 90.00 268 MET A C 1
ATOM 2186 O O . MET A 1 268 ? 7.550 2.617 -4.023 1.00 90.00 268 MET A O 1
ATOM 2190 N N . TRP A 1 269 ? 7.382 0.450 -3.468 1.00 88.00 269 TRP A N 1
ATOM 2191 C CA . TRP A 1 269 ? 8.786 0.345 -3.068 1.00 88.00 269 TRP A CA 1
ATOM 2192 C C . TRP A 1 269 ? 9.745 0.507 -4.255 1.00 88.00 269 TRP A C 1
ATOM 2194 O O . TRP A 1 269 ? 10.722 1.250 -4.160 1.00 88.00 269 TRP A O 1
ATOM 2204 N N . VAL A 1 270 ? 9.459 -0.137 -5.393 1.00 91.88 270 VAL A N 1
ATOM 2205 C CA . VAL A 1 270 ? 10.242 0.063 -6.624 1.00 91.88 270 VAL A CA 1
ATOM 2206 C C . VAL A 1 270 ? 10.226 1.534 -7.030 1.00 91.88 270 VAL A C 1
ATOM 2208 O O . VAL A 1 270 ? 11.275 2.078 -7.351 1.00 91.88 270 VAL A O 1
ATOM 2211 N N . ASP A 1 271 ? 9.066 2.181 -6.980 1.00 93.56 271 ASP A N 1
ATOM 2212 C CA . ASP A 1 271 ? 8.886 3.584 -7.337 1.00 93.56 271 ASP A CA 1
ATOM 2213 C C . ASP A 1 271 ? 9.752 4.516 -6.488 1.00 93.56 271 ASP A C 1
ATOM 2215 O O . ASP A 1 271 ? 10.483 5.347 -7.026 1.00 93.56 271 ASP A O 1
ATOM 2219 N N . PHE A 1 272 ? 9.750 4.303 -5.170 1.00 89.25 272 PHE A N 1
ATOM 2220 C CA . PHE A 1 272 ? 10.613 5.018 -4.238 1.00 89.25 272 PHE A CA 1
ATOM 2221 C C . PHE A 1 272 ? 12.097 4.863 -4.601 1.00 89.25 272 PHE A C 1
ATOM 2223 O O . PHE A 1 272 ? 12.828 5.849 -4.684 1.00 89.25 272 PHE A O 1
ATOM 2230 N N . GLU A 1 273 ? 12.547 3.642 -4.896 1.00 90.88 273 GLU A N 1
ATOM 2231 C CA . GLU A 1 273 ? 13.941 3.392 -5.274 1.00 90.88 273 GLU A CA 1
ATOM 2232 C C . GLU A 1 273 ? 14.290 3.987 -6.644 1.00 90.88 273 GLU A C 1
ATOM 2234 O O . GLU A 1 273 ? 15.410 4.465 -6.839 1.00 90.88 273 GLU A O 1
ATOM 2239 N N . VAL A 1 274 ? 13.345 4.010 -7.589 1.00 93.50 274 VAL A N 1
ATOM 2240 C CA . VAL A 1 274 ? 13.511 4.698 -8.876 1.00 93.50 274 VAL A CA 1
ATOM 2241 C C . VAL A 1 274 ? 13.616 6.205 -8.664 1.00 93.50 274 VAL A C 1
ATOM 2243 O O . VAL A 1 274 ? 14.500 6.836 -9.241 1.00 93.50 274 VAL A O 1
ATOM 2246 N N . TYR A 1 275 ? 12.777 6.791 -7.815 1.00 90.75 275 TYR A N 1
ATOM 2247 C CA . TYR A 1 275 ? 12.890 8.199 -7.455 1.00 90.75 275 TYR A CA 1
ATOM 2248 C C . TYR A 1 275 ? 14.269 8.492 -6.853 1.00 90.75 275 TYR A C 1
ATOM 2250 O O . TYR A 1 275 ? 15.045 9.242 -7.445 1.00 90.75 275 TYR A O 1
ATOM 2258 N N . CYS A 1 276 ? 14.626 7.839 -5.745 1.00 88.56 276 CYS A N 1
ATOM 2259 C CA . CYS A 1 276 ? 15.849 8.140 -5.004 1.00 88.56 276 CYS A CA 1
ATOM 2260 C C . CYS A 1 276 ? 17.140 7.849 -5.780 1.00 88.56 276 CYS A C 1
ATOM 2262 O O . CYS A 1 276 ? 18.109 8.595 -5.640 1.00 88.56 276 CYS A O 1
ATOM 2264 N N . ASN A 1 277 ? 17.173 6.781 -6.585 1.00 89.38 277 ASN A N 1
ATOM 2265 C CA . ASN A 1 277 ? 18.411 6.303 -7.211 1.00 89.38 277 ASN A CA 1
ATOM 2266 C C . ASN A 1 277 ? 18.468 6.514 -8.730 1.00 89.38 277 ASN A C 1
ATOM 2268 O O . ASN A 1 277 ? 19.490 6.194 -9.343 1.00 89.38 277 ASN A O 1
ATOM 2272 N N . VAL A 1 278 ? 17.410 7.039 -9.356 1.00 91.50 278 VAL A N 1
ATOM 2273 C CA . VAL A 1 278 ? 17.365 7.194 -10.818 1.00 91.50 278 VAL A CA 1
ATOM 2274 C C . VAL A 1 278 ? 16.890 8.578 -11.229 1.00 91.50 278 VAL A C 1
ATOM 2276 O O . VAL A 1 278 ? 17.626 9.277 -11.924 1.00 91.50 278 VAL A O 1
ATOM 2279 N N . THR A 1 279 ? 15.686 8.986 -10.826 1.00 91.19 279 THR A N 1
ATOM 2280 C CA . THR A 1 279 ? 15.017 10.152 -11.429 1.00 91.19 279 THR A CA 1
ATOM 2281 C C . THR A 1 279 ? 15.125 11.434 -10.608 1.00 91.19 279 THR A C 1
ATOM 2283 O O . THR A 1 279 ? 14.914 12.507 -11.162 1.00 91.19 279 THR A O 1
ATOM 2286 N N . ALA A 1 280 ? 15.499 11.372 -9.326 1.00 87.00 280 ALA A N 1
ATOM 2287 C CA . ALA A 1 280 ? 15.759 12.567 -8.513 1.00 87.00 280 ALA A CA 1
ATOM 2288 C C . ALA A 1 280 ? 17.102 13.255 -8.842 1.00 87.00 280 ALA A C 1
ATOM 2290 O O . ALA A 1 280 ? 17.363 14.370 -8.385 1.00 87.00 280 ALA A O 1
ATOM 2291 N N . TYR A 1 281 ? 17.981 12.603 -9.611 1.00 86.06 281 TYR A N 1
ATOM 2292 C CA . TYR A 1 281 ? 19.242 13.199 -10.049 1.00 86.06 281 TYR A CA 1
ATOM 2293 C C . TYR A 1 281 ? 19.019 14.254 -11.134 1.00 86.06 281 TYR A C 1
ATOM 2295 O O . TYR A 1 281 ? 18.166 14.103 -11.999 1.00 86.06 281 TYR A O 1
ATOM 2303 N N . ALA A 1 282 ? 19.866 15.289 -11.145 1.00 85.00 282 ALA A N 1
ATOM 2304 C CA . ALA A 1 282 ? 19.823 16.340 -12.168 1.00 85.00 282 ALA A CA 1
ATOM 2305 C C . ALA A 1 282 ? 20.035 15.811 -13.601 1.00 85.00 282 ALA A C 1
ATOM 2307 O O . ALA A 1 282 ? 19.561 16.412 -14.561 1.00 85.00 282 ALA A O 1
ATOM 2308 N N . GLU A 1 283 ? 20.764 14.702 -13.743 1.00 86.62 283 GLU A N 1
ATOM 2309 C CA . GLU A 1 283 ? 20.910 13.967 -14.996 1.00 86.62 283 GLU A CA 1
ATOM 2310 C C . GLU A 1 283 ? 20.690 12.478 -14.728 1.00 86.62 283 GLU A C 1
ATOM 2312 O O . GLU A 1 283 ? 21.229 11.925 -13.766 1.00 86.62 283 GLU A O 1
ATOM 2317 N N . LEU A 1 284 ? 19.919 11.826 -15.600 1.00 89.00 284 LEU A N 1
ATOM 2318 C CA . LEU A 1 284 ? 19.609 10.405 -15.480 1.00 89.00 284 LEU A CA 1
ATOM 2319 C C . LEU A 1 284 ? 20.893 9.565 -15.630 1.00 89.00 284 LEU A C 1
ATOM 2321 O O . LEU A 1 284 ? 21.577 9.702 -16.655 1.00 89.00 284 LEU A O 1
ATOM 2325 N N . PRO A 1 285 ? 21.237 8.686 -14.666 1.00 90.25 285 PRO A N 1
ATOM 2326 C CA . PRO A 1 285 ? 22.469 7.910 -14.752 1.00 90.25 285 PRO A CA 1
ATOM 2327 C C . PRO A 1 285 ? 22.485 7.020 -16.002 1.00 90.25 285 PRO A C 1
ATOM 2329 O O . PRO A 1 285 ? 21.479 6.408 -16.361 1.00 90.25 285 PRO A O 1
ATOM 2332 N N . GLU A 1 286 ? 23.640 6.934 -16.671 1.00 89.81 286 GLU A N 1
ATOM 2333 C CA . GLU A 1 286 ? 23.777 6.309 -18.002 1.00 89.81 286 GLU A CA 1
ATOM 2334 C C . GLU A 1 286 ? 23.224 4.878 -18.063 1.00 89.81 286 GLU A C 1
ATOM 2336 O O . GLU A 1 286 ? 22.611 4.476 -19.048 1.00 89.81 286 GLU A O 1
ATOM 2341 N N . GLU A 1 287 ? 23.408 4.117 -16.990 1.00 90.50 287 GLU A N 1
ATOM 2342 C CA . GLU A 1 287 ? 22.953 2.731 -16.866 1.00 90.50 287 GLU A CA 1
ATOM 2343 C C . GLU A 1 287 ? 21.424 2.568 -16.860 1.00 90.50 287 GLU A C 1
ATOM 2345 O O . GLU A 1 287 ? 20.944 1.474 -17.141 1.00 90.50 287 GLU A O 1
ATOM 2350 N N . PHE A 1 288 ? 20.664 3.635 -16.592 1.00 92.44 288 PHE A N 1
ATOM 2351 C CA . PHE A 1 288 ? 19.198 3.647 -16.639 1.00 92.44 288 PHE A CA 1
ATOM 2352 C C . PHE A 1 288 ? 18.651 4.301 -17.917 1.00 92.44 288 PHE A C 1
ATOM 2354 O O . PHE A 1 288 ? 17.432 4.389 -18.112 1.00 92.44 288 PHE A O 1
ATOM 2361 N N . ARG A 1 289 ? 19.526 4.759 -18.824 1.00 90.25 289 ARG A N 1
ATOM 2362 C CA . ARG A 1 289 ? 19.111 5.427 -20.061 1.00 90.25 289 ARG A CA 1
ATOM 2363 C C . ARG A 1 289 ? 18.243 4.497 -20.913 1.00 90.25 289 ARG A C 1
ATOM 2365 O O . ARG A 1 289 ? 18.621 3.372 -21.231 1.00 90.25 289 ARG A O 1
ATOM 2372 N N . GLY A 1 290 ? 17.068 4.986 -21.313 1.00 90.94 290 GLY A N 1
ATOM 2373 C CA . GLY A 1 290 ? 16.092 4.210 -22.089 1.00 90.94 290 GLY A CA 1
ATOM 2374 C C . GLY A 1 290 ? 15.275 3.200 -21.268 1.00 90.94 290 GLY A C 1
ATOM 2375 O O . GLY A 1 290 ? 14.487 2.448 -21.858 1.00 90.94 290 GLY A O 1
ATOM 2376 N N . MET A 1 291 ? 15.452 3.191 -19.941 1.00 94.56 291 MET A N 1
ATOM 2377 C CA . MET A 1 291 ? 14.661 2.420 -18.974 1.00 94.56 291 MET A CA 1
ATOM 2378 C C . MET A 1 291 ? 13.852 3.309 -18.035 1.00 94.56 291 MET A C 1
ATOM 2380 O O . MET A 1 291 ? 12.858 2.828 -17.511 1.00 94.56 291 MET A O 1
ATOM 2384 N N . ALA A 1 292 ? 14.246 4.568 -17.841 1.00 94.38 292 ALA A N 1
ATOM 2385 C CA . ALA A 1 292 ? 13.498 5.550 -17.067 1.00 94.38 292 ALA A CA 1
ATOM 2386 C C . ALA A 1 292 ? 13.491 6.922 -17.751 1.00 94.38 292 ALA A C 1
ATOM 2388 O O . ALA A 1 292 ? 14.384 7.236 -18.546 1.00 94.38 292 ALA A O 1
ATOM 2389 N N . VAL A 1 293 ? 12.470 7.718 -17.439 1.00 89.12 293 VAL A N 1
ATOM 2390 C CA . VAL A 1 293 ? 12.307 9.104 -17.883 1.00 89.12 293 VAL A CA 1
ATOM 2391 C C . VAL A 1 293 ? 11.801 9.932 -16.700 1.00 89.12 293 VAL A C 1
ATOM 2393 O O . VAL A 1 293 ? 10.774 9.600 -16.104 1.00 89.12 293 VAL A O 1
ATOM 2396 N N . ASP A 1 294 ? 12.542 10.988 -16.367 1.00 75.62 294 ASP A N 1
ATOM 2397 C CA . ASP A 1 294 ? 12.072 12.106 -15.542 1.00 75.62 294 ASP A CA 1
ATOM 2398 C C . ASP A 1 294 ? 11.066 12.894 -16.378 1.00 75.62 294 ASP A C 1
ATOM 2400 O O . ASP A 1 294 ? 11.443 13.363 -17.452 1.00 75.62 294 ASP A O 1
ATOM 2404 N N . THR A 1 295 ? 9.841 13.016 -15.850 1.00 66.44 295 THR A N 1
ATOM 2405 C CA . THR A 1 295 ? 8.707 13.787 -16.376 1.00 66.44 295 THR A CA 1
ATOM 2406 C C . THR A 1 295 ? 8.299 13.475 -17.828 1.00 66.44 295 THR A C 1
ATOM 2408 O O . THR A 1 295 ? 9.102 13.248 -18.730 1.00 66.44 295 THR A O 1
ATOM 2411 N N . TRP A 1 296 ? 6.989 13.405 -18.077 1.00 58.31 296 TRP A N 1
ATOM 2412 C CA . TRP A 1 296 ? 6.424 13.157 -19.410 1.00 58.31 296 TRP A CA 1
ATOM 2413 C C . TRP A 1 296 ? 5.364 14.193 -19.772 1.00 58.31 296 TRP A C 1
ATOM 2415 O O . TRP A 1 296 ? 4.736 14.758 -18.844 1.00 58.31 296 TRP A O 1
#

Organism: Bacillus thuringiensis subsp. israelensis (NCBI:txid1430)

Sequence (296 aa):
MQELQANPEMFLMNLEEKGCYTVSDDLTEIKVERQGTRFKFSEFYPTSGKTLVQTFDLKRLIHVLVENKKIEPNAHTDFQLKDVYALSRILLNYKEGTHHVKSATNYTTFANRWFEGTDTSNYKGVMGGGDGKTLIAFKTLLSHPEYGLYTEHIEAPTEERLKQVVQNYRDKDVRIVSFKQKEMVSGSLKVKDMVEGKEYEAIADSDNTNDTIAFRKEGDWIFSEIRGGEFEEPYRHSYKLVDIVKVLADKDHINRVPFDDMDIDYLMWVDFEVYCNVTAYAELPEEFRGMAVDTW

Secondary structure (DSSP, 8-state):
-----S-HHHHHHHHHHHSEEEEEETTEEEEEEEETTEEEEEEEEGGGTEEEEEEE-HHHHHHHHHHTTSS-GGGGT---HHHHHHHHHHHHTSPSEEEEEE-SS-EEEEEEEEEESS-TT---S-S-S-SSSEEEEEEEEEEETTTEEEEEEEE-SSHHHHHHHHHHHS-TT-EEEEEEEEEEE-TTSBGGGPPTT-EEEEE--SSSS-SEEEEEEETTEEEEEEEETTEEEEEEEEEEHHHHHHHHHHTTSS----GGG-BHHHHHHHHHHHIIIIISSSS--GGGBTTEEE--

Foldseek 3Di:
DPDPPPPQVVVVVCCVVVQKDWDDDPQWIWIWGDDPQKIWIWIQGLVQLKIKIKIWRPLQVVVLCCLVVVDPPCCNPRVGVVNVVVVVVVVVVDDAAKDWGDGPPGIIIMGIDMDRHDPPDDPPDDDAPDPLWKFKWKFWWKADPVPGTDTAIGGDNDPVRVVVCCCPPHDVRIDTPDIDIDIATDQAAAPVPADAQDKGKDQQPDPQQFRIKIWHDHPQKIWIWTHDHPDPHTWIKMFRVVLLLVVCVVVVNDDDDPSRRDGNNNVSSSVVCCCVPAQVDPDGDPSCVPGMDGDD

Radius of gyration: 23.62 Å; chains: 1; bounding box: 47×58×62 Å

pLDDT: mean 75.09, std 17.67, range [27.2, 97.94]